Protein AF-A0A9E2JI10-F1 (afdb_monomer_lite)

Foldseek 3Di:
DDPPPDDDPPLVLVVLPDDDDDDDDDDDPDDQLLVVLVVLSVVLSVVCNPDPDLLLLLLSLLQSLLVLLLSLLLLLCVVLVNVVLNVVSVVLVVVLVVQCVVDPDSLSSNLSSLVSNLSSLLSLLCSLCVVLVPVPLVVVSVVLVVVLVVQCVVDVDSLSSLLSSLLSLLSSLLSNLCSLCPPCPCVVVSVVLNVVLVVQLVVLVPPPVDDPSRSSLVSSLSSLLSSLSSLLSLCCSLPVVCPVVSVVLVVSLVVVPPVPDDSSVSSSSSSNSSSSSSSSNSSSSSPD

Radius of gyration: 18.68 Å; chains: 1; bounding box: 60×39×51 Å

Structure (mmCIF, N/CA/C/O backbone):
data_AF-A0A9E2JI10-F1
#
_entry.id   AF-A0A9E2JI10-F1
#
loop_
_atom_site.group_PDB
_atom_site.id
_atom_site.type_symbol
_atom_site.label_atom_id
_atom_site.label_alt_id
_atom_site.label_comp_id
_atom_site.label_asym_id
_atom_site.label_entity_id
_atom_site.label_seq_id
_atom_site.pdbx_PDB_ins_code
_atom_site.Cartn_x
_atom_site.Cartn_y
_atom_site.Cartn_z
_atom_site.occupancy
_atom_site.B_iso_or_equiv
_atom_site.auth_seq_id
_atom_site.auth_comp_id
_atom_site.auth_asym_id
_atom_site.auth_atom_id
_atom_site.pdbx_PDB_model_num
ATOM 1 N N . MET A 1 1 ? -39.958 -19.438 17.116 1.00 33.28 1 MET A N 1
ATOM 2 C CA . MET A 1 1 ? -39.440 -19.843 15.791 1.00 33.28 1 MET A CA 1
ATOM 3 C C . MET A 1 1 ? -38.778 -18.629 15.154 1.00 33.28 1 MET A C 1
ATOM 5 O O . MET A 1 1 ? -39.468 -17.786 14.602 1.00 33.28 1 MET A O 1
ATOM 9 N N . SER A 1 2 ? -37.467 -18.465 15.341 1.00 27.19 2 SER A N 1
ATOM 10 C CA . SER A 1 2 ? -36.706 -17.337 14.796 1.00 27.19 2 SER A CA 1
ATOM 11 C C . SER A 1 2 ? -36.124 -17.715 13.435 1.00 27.19 2 SER A C 1
ATOM 13 O O . SER A 1 2 ? -35.328 -18.644 13.307 1.00 27.19 2 SER A O 1
ATOM 15 N N . VAL A 1 3 ? -36.549 -16.992 12.403 1.00 31.72 3 VAL A N 1
ATOM 16 C CA . VAL A 1 3 ? -35.994 -17.081 11.053 1.00 31.72 3 VAL A CA 1
ATOM 17 C C . VAL A 1 3 ? -34.591 -16.468 11.080 1.00 31.72 3 VAL A C 1
ATOM 19 O O . VAL A 1 3 ? -34.424 -15.255 11.156 1.00 31.72 3 VAL A O 1
ATOM 22 N N . LEU A 1 4 ? -33.571 -17.327 11.051 1.00 32.91 4 LEU A N 1
ATOM 23 C CA . LEU A 1 4 ? -32.170 -16.968 10.826 1.00 32.91 4 LEU A CA 1
ATOM 24 C C . LEU A 1 4 ? -31.992 -16.510 9.371 1.00 32.91 4 LEU A C 1
ATOM 26 O O . LEU A 1 4 ? -31.653 -17.296 8.486 1.00 32.91 4 LEU A O 1
ATOM 30 N N . THR A 1 5 ? -32.202 -15.224 9.103 1.00 36.66 5 THR A N 1
ATOM 31 C CA . THR A 1 5 ? -31.760 -14.613 7.846 1.00 36.66 5 THR A CA 1
ATOM 32 C C . THR A 1 5 ? -30.234 -14.512 7.851 1.00 36.66 5 THR A C 1
ATOM 34 O O . THR A 1 5 ? -29.652 -13.627 8.478 1.00 36.66 5 THR A O 1
ATOM 37 N N . ARG A 1 6 ? -29.578 -15.454 7.163 1.00 33.84 6 ARG A N 1
ATOM 38 C CA . ARG A 1 6 ? -28.143 -15.430 6.833 1.00 33.84 6 ARG A CA 1
ATOM 39 C C . ARG A 1 6 ? -27.771 -14.103 6.149 1.00 33.84 6 ARG A C 1
ATOM 41 O O . ARG A 1 6 ? -28.346 -13.813 5.098 1.00 33.84 6 ARG A O 1
ATOM 48 N N . PRO A 1 7 ? -26.783 -13.328 6.634 1.00 37.06 7 PRO A N 1
ATOM 49 C CA . PRO A 1 7 ? -26.314 -12.172 5.891 1.00 37.06 7 PRO A CA 1
ATOM 50 C C . PRO A 1 7 ? -25.281 -12.585 4.825 1.00 37.06 7 PRO A C 1
ATOM 52 O O . PRO A 1 7 ? -24.256 -13.199 5.106 1.00 37.06 7 PRO A O 1
ATOM 55 N N . SER A 1 8 ? -25.579 -12.200 3.581 1.00 39.22 8 SER A N 1
ATOM 56 C CA . SER A 1 8 ? -24.631 -11.720 2.560 1.00 39.22 8 SER A CA 1
ATOM 57 C C . SER A 1 8 ? -23.443 -12.611 2.145 1.00 39.22 8 SER A C 1
ATOM 59 O O . SER A 1 8 ? -22.298 -12.175 2.202 1.00 39.22 8 SER A O 1
ATOM 61 N N . ARG A 1 9 ? -23.706 -13.802 1.587 1.00 42.19 9 ARG A N 1
ATOM 62 C CA . ARG A 1 9 ? -22.727 -14.534 0.742 1.00 42.19 9 ARG A CA 1
ATOM 63 C C . ARG A 1 9 ? -22.583 -13.958 -0.680 1.00 42.19 9 ARG A C 1
ATOM 65 O O . ARG A 1 9 ? -21.610 -14.246 -1.360 1.00 42.19 9 ARG A O 1
ATOM 72 N N . ILE A 1 10 ? -23.534 -13.141 -1.137 1.00 43.00 10 ILE A N 1
ATOM 73 C CA . ILE A 1 10 ? -23.670 -12.780 -2.562 1.00 43.00 10 ILE A CA 1
ATOM 74 C C . ILE A 1 10 ? -22.883 -11.506 -2.932 1.00 43.00 10 ILE A C 1
ATOM 76 O O . ILE A 1 10 ? -22.349 -11.419 -4.033 1.00 43.00 10 ILE A O 1
ATOM 80 N N . GLY A 1 11 ? -22.722 -10.552 -2.005 1.00 40.78 11 GLY A N 1
ATOM 81 C CA . GLY A 1 11 ? -22.056 -9.269 -2.295 1.00 40.78 11 GLY A CA 1
ATOM 82 C C . GLY A 1 11 ? -20.542 -9.373 -2.518 1.00 40.78 11 GLY A C 1
ATOM 83 O O . GLY A 1 11 ? -20.006 -8.733 -3.415 1.00 40.78 11 GLY A O 1
ATOM 84 N N . LEU A 1 12 ? -19.850 -10.227 -1.753 1.00 43.12 12 LEU A N 1
ATOM 85 C CA . LEU A 1 12 ? -18.394 -10.402 -1.869 1.00 43.12 12 LEU A CA 1
ATOM 86 C C . LEU A 1 12 ? -18.004 -11.254 -3.095 1.00 43.12 12 LEU A C 1
ATOM 88 O O . LEU A 1 12 ? -16.938 -11.074 -3.675 1.00 43.12 12 LEU A O 1
ATOM 92 N N . VAL A 1 13 ? -18.885 -12.176 -3.505 1.00 45.88 13 VAL A N 1
ATOM 93 C CA . VAL A 1 13 ? -18.647 -13.128 -4.605 1.00 45.88 13 VAL A CA 1
ATOM 94 C C . VAL A 1 13 ? -18.828 -12.474 -5.978 1.00 45.88 13 VAL A C 1
ATOM 96 O O . VAL A 1 13 ? -18.101 -12.829 -6.904 1.00 45.88 13 VAL A O 1
ATOM 99 N N . LEU A 1 14 ? -19.724 -11.486 -6.111 1.00 39.56 14 LEU A N 1
ATOM 100 C CA . LEU A 1 14 ? -19.911 -10.749 -7.369 1.00 39.56 14 LEU A CA 1
ATOM 101 C C . LEU A 1 14 ? -18.787 -9.738 -7.670 1.00 39.56 14 LEU A C 1
ATOM 103 O O . LEU A 1 14 ? -18.606 -9.379 -8.829 1.00 39.56 14 LEU A O 1
ATOM 107 N N . PHE A 1 15 ? -18.010 -9.310 -6.668 1.00 45.94 15 PHE A N 1
ATOM 108 C CA . PHE A 1 15 ? -16.921 -8.335 -6.843 1.00 45.94 15 PHE A CA 1
ATOM 109 C C . PHE A 1 15 ? -15.736 -8.900 -7.651 1.00 45.94 15 PHE A C 1
ATOM 111 O O . PHE A 1 15 ? -15.073 -8.167 -8.372 1.00 45.94 15 PHE A O 1
ATOM 118 N N . LEU A 1 16 ? -15.491 -10.212 -7.566 1.00 47.66 16 LEU A N 1
ATOM 119 C CA . LEU A 1 16 ? -14.273 -10.865 -8.076 1.00 47.66 16 LEU A CA 1
ATOM 120 C C . LEU A 1 16 ? -14.399 -11.441 -9.503 1.00 47.66 16 LEU A C 1
ATOM 122 O O . LEU A 1 16 ? -13.436 -12.000 -10.017 1.00 47.66 16 LEU A O 1
ATOM 126 N N . VAL A 1 17 ? -15.582 -11.403 -10.131 1.00 45.41 17 VAL A N 1
ATOM 127 C CA . VAL A 1 17 ? -15.878 -12.192 -11.353 1.00 45.41 17 VAL A CA 1
ATOM 128 C C . VAL A 1 17 ? -15.691 -11.412 -12.667 1.00 45.41 17 VAL A C 1
ATOM 130 O O . VAL A 1 17 ? -15.611 -12.025 -13.725 1.00 45.41 17 VAL A O 1
ATOM 133 N N . LEU A 1 18 ? -15.560 -10.084 -12.643 1.00 41.03 18 LEU A N 1
ATOM 134 C CA . LEU A 1 18 ? -15.660 -9.254 -13.858 1.00 41.03 18 LEU A CA 1
ATOM 135 C C . LEU A 1 18 ? -14.344 -9.000 -14.633 1.00 41.03 18 LEU A C 1
ATOM 137 O O . LEU A 1 18 ? -14.349 -8.192 -15.555 1.00 41.03 18 LEU A O 1
ATOM 141 N N . SER A 1 19 ? -13.233 -9.684 -14.328 1.00 38.66 19 SER A N 1
ATOM 142 C CA . SER A 1 19 ? -11.910 -9.380 -14.927 1.00 38.66 19 SER A CA 1
ATOM 143 C C . SER A 1 19 ? -11.169 -10.592 -15.521 1.00 38.66 19 SER A C 1
ATOM 145 O O . SER A 1 19 ? -9.946 -10.673 -15.423 1.00 38.66 19 SER A O 1
ATOM 147 N N . CYS A 1 20 ? -11.877 -11.558 -16.113 1.00 38.47 20 CYS A N 1
ATOM 148 C CA . CYS A 1 20 ? -11.262 -12.748 -16.720 1.00 38.47 20 CYS A CA 1
ATOM 149 C C . CYS A 1 20 ? -11.246 -12.687 -18.260 1.00 38.47 20 CYS A C 1
ATOM 151 O O . CYS A 1 20 ? -12.213 -13.081 -18.904 1.00 38.47 20 CYS A O 1
ATOM 153 N N . SER A 1 21 ? -10.121 -12.266 -18.843 1.00 34.97 21 SER A N 1
ATOM 154 C CA . SER A 1 21 ? -9.715 -12.497 -20.248 1.00 34.97 21 SER A CA 1
ATOM 155 C C . SER A 1 21 ? -8.231 -12.109 -20.357 1.00 34.97 21 SER A C 1
ATOM 157 O O . SER A 1 21 ? -7.901 -11.019 -19.906 1.00 34.97 21 SER A O 1
ATOM 159 N N . LEU A 1 22 ? -7.250 -12.853 -20.878 1.00 37.41 22 LEU A N 1
ATOM 160 C CA . LEU A 1 22 ? -7.105 -14.056 -21.717 1.00 37.41 22 LEU A CA 1
ATOM 161 C C . LEU A 1 22 ? -5.677 -14.625 -21.469 1.00 37.41 22 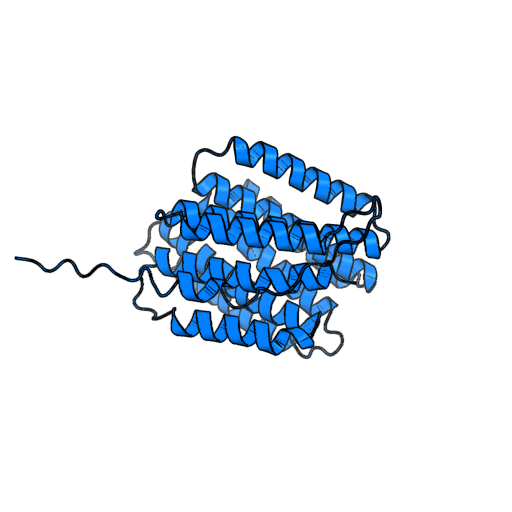LEU A C 1
ATOM 163 O O . LEU A 1 22 ? -4.850 -13.919 -20.887 1.00 37.41 22 LEU A O 1
ATOM 167 N N . PRO A 1 23 ? -5.345 -15.853 -21.917 1.00 41.38 23 PRO A N 1
ATOM 168 C CA . PRO A 1 23 ? -4.004 -16.418 -21.802 1.00 41.38 23 PRO A CA 1
ATOM 169 C C . PRO A 1 23 ? -3.142 -16.038 -23.015 1.00 41.38 23 PRO A C 1
ATOM 171 O O . PRO A 1 23 ? -3.609 -16.118 -24.150 1.00 41.38 23 PRO A O 1
ATOM 174 N N . VAL A 1 24 ? -1.867 -15.715 -22.804 1.00 33.91 24 VAL A N 1
ATOM 175 C CA . VAL A 1 24 ? -0.853 -15.779 -23.866 1.00 33.91 24 VAL A CA 1
ATOM 176 C C . VAL A 1 24 ? 0.390 -16.434 -23.283 1.00 33.91 24 VAL A C 1
ATOM 178 O O . VAL A 1 24 ? 0.972 -15.943 -22.325 1.00 33.91 24 VAL A O 1
ATOM 181 N N . ARG A 1 25 ? 0.746 -17.586 -23.852 1.00 40.22 25 ARG A N 1
ATOM 182 C CA . ARG A 1 25 ? 2.030 -18.264 -23.667 1.00 40.22 25 ARG A CA 1
ATOM 183 C C . ARG A 1 25 ? 3.029 -17.629 -24.632 1.00 40.22 25 ARG A C 1
ATOM 185 O O . ARG A 1 25 ? 2.719 -17.530 -25.817 1.00 40.22 25 ARG A O 1
ATOM 192 N N . ALA A 1 26 ? 4.223 -17.305 -24.155 1.00 33.09 26 ALA A N 1
ATOM 193 C CA . ALA A 1 26 ? 5.405 -17.190 -24.999 1.00 33.09 26 ALA A CA 1
ATOM 194 C C . ALA A 1 26 ? 6.617 -17.738 -24.237 1.00 33.09 26 ALA A C 1
ATOM 196 O O . ALA A 1 26 ? 6.871 -17.359 -23.097 1.00 33.09 26 ALA A O 1
ATOM 197 N N . GLU A 1 27 ? 7.314 -18.675 -24.874 1.00 40.31 27 GLU A N 1
ATOM 198 C CA . GLU A 1 27 ? 8.578 -19.253 -24.429 1.00 40.31 27 GLU A CA 1
ATOM 199 C C . GLU A 1 27 ? 9.686 -18.195 -24.430 1.00 40.31 27 GLU A C 1
ATOM 201 O O . GLU A 1 27 ? 9.993 -17.600 -25.461 1.00 40.31 27 GLU A O 1
ATOM 206 N N . ASN A 1 28 ? 10.282 -17.980 -23.260 1.00 34.72 28 ASN A N 1
ATOM 207 C CA . ASN A 1 28 ? 11.682 -17.623 -23.044 1.00 34.72 28 ASN A CA 1
ATOM 208 C C . ASN A 1 28 ? 11.968 -17.812 -21.547 1.00 34.72 28 ASN A C 1
ATOM 210 O O . ASN A 1 28 ? 11.081 -17.586 -20.729 1.00 34.72 28 ASN A O 1
ATOM 214 N N . ASP A 1 29 ? 13.205 -18.146 -21.175 1.00 44.00 29 ASP A N 1
ATOM 215 C CA . ASP A 1 29 ? 13.700 -18.237 -19.782 1.00 44.00 29 ASP A CA 1
ATOM 216 C C . ASP A 1 29 ? 13.623 -16.904 -18.984 1.00 44.00 29 ASP A C 1
ATOM 218 O O . ASP A 1 29 ? 14.208 -16.750 -17.910 1.00 44.00 29 ASP A O 1
ATOM 222 N N . ALA A 1 30 ? 12.895 -15.906 -19.492 1.00 59.12 30 ALA A N 1
ATOM 223 C CA . ALA A 1 30 ? 12.566 -14.673 -18.801 1.00 59.12 30 ALA A CA 1
ATOM 224 C C . ALA A 1 30 ? 11.304 -14.874 -17.948 1.00 59.12 30 ALA A C 1
ATOM 226 O O . ALA A 1 30 ? 10.279 -15.341 -18.440 1.00 59.12 30 ALA A O 1
ATOM 227 N N . ARG A 1 31 ? 11.355 -14.479 -16.670 1.00 71.75 31 ARG A N 1
ATOM 228 C CA . ARG A 1 31 ? 10.169 -14.432 -15.800 1.00 71.75 31 ARG A CA 1
ATOM 229 C C . ARG A 1 31 ? 9.034 -13.652 -16.470 1.00 71.75 31 ARG A C 1
ATOM 231 O O . ARG A 1 31 ? 9.159 -12.448 -16.704 1.00 71.75 31 ARG A O 1
ATOM 238 N N . ASP A 1 32 ? 7.911 -14.321 -16.706 1.00 85.06 32 ASP A N 1
ATOM 239 C CA . ASP A 1 32 ? 6.675 -13.698 -17.178 1.00 85.06 32 ASP A CA 1
ATOM 240 C C . ASP A 1 32 ? 5.906 -13.105 -15.985 1.00 85.06 32 ASP A C 1
ATOM 242 O O . ASP A 1 32 ? 5.006 -13.719 -15.407 1.00 85.06 32 ASP A O 1
ATOM 246 N N . TYR A 1 33 ? 6.308 -11.897 -15.578 1.00 86.62 33 TYR A N 1
ATOM 247 C CA . TYR A 1 33 ? 5.688 -11.172 -14.465 1.00 86.62 33 TYR A CA 1
ATOM 248 C C . TYR A 1 33 ? 4.166 -10.973 -14.629 1.00 86.62 33 TYR A C 1
ATOM 250 O O . TYR A 1 33 ? 3.449 -11.174 -13.644 1.00 86.62 33 TYR A O 1
ATOM 258 N N . PRO A 1 34 ? 3.635 -10.609 -15.817 1.00 89.00 34 PRO A N 1
ATOM 259 C CA . PRO A 1 34 ? 2.192 -10.608 -16.062 1.00 89.00 34 PRO A CA 1
ATOM 260 C C . PRO A 1 34 ? 1.510 -11.953 -15.773 1.00 89.00 34 PRO A C 1
ATOM 262 O O . PRO A 1 34 ? 0.474 -11.974 -15.102 1.00 89.00 34 PRO A O 1
ATOM 265 N N . ALA A 1 35 ? 2.082 -13.076 -16.223 1.00 88.75 35 ALA A N 1
ATOM 266 C CA . ALA A 1 35 ? 1.525 -14.399 -15.941 1.00 88.75 35 ALA A CA 1
ATOM 267 C C . ALA A 1 35 ? 1.601 -14.760 -14.447 1.00 88.75 35 ALA A C 1
ATOM 269 O O . ALA A 1 35 ? 0.627 -15.278 -13.895 1.00 88.75 35 ALA A O 1
ATOM 270 N N . GLU A 1 36 ? 2.708 -14.440 -13.765 1.00 90.56 36 GLU A N 1
ATOM 271 C CA . GLU A 1 36 ? 2.846 -14.634 -12.314 1.00 90.56 36 GLU A CA 1
ATOM 272 C C . GLU A 1 36 ? 1.799 -13.823 -11.529 1.00 90.56 36 GLU A C 1
ATOM 274 O O . GLU A 1 36 ? 1.168 -14.348 -10.609 1.00 90.56 36 GLU A O 1
ATOM 279 N N . LEU A 1 37 ? 1.544 -12.569 -11.919 1.00 90.56 37 LEU A N 1
ATOM 280 C CA . LEU A 1 37 ? 0.496 -11.735 -11.322 1.00 90.56 37 LEU A CA 1
ATOM 281 C C . LEU A 1 37 ? -0.908 -12.300 -11.580 1.00 90.56 37 LEU A C 1
ATOM 283 O O . LEU A 1 37 ? -1.732 -12.341 -10.663 1.00 90.56 37 LEU A O 1
ATOM 287 N N . ALA A 1 38 ? -1.194 -12.775 -12.794 1.00 88.94 38 ALA A N 1
ATOM 288 C CA . ALA A 1 38 ? -2.477 -13.399 -13.119 1.00 88.94 38 ALA A CA 1
ATOM 289 C C . ALA A 1 38 ? -2.709 -14.698 -12.320 1.00 88.94 38 ALA 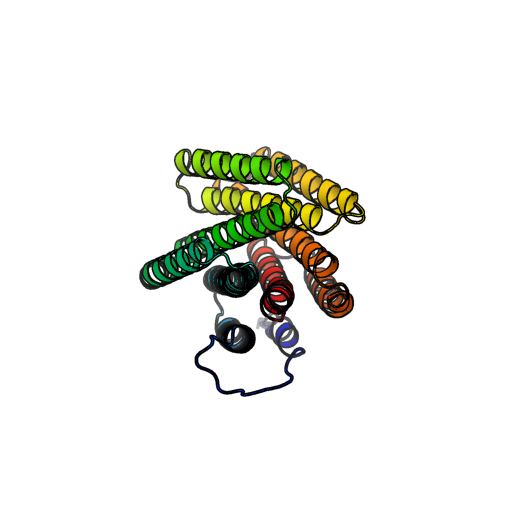A C 1
ATOM 291 O O . ALA A 1 38 ? -3.813 -14.939 -11.812 1.00 88.94 38 ALA A O 1
ATOM 292 N N . ALA A 1 39 ? -1.663 -15.512 -12.150 1.00 89.75 39 ALA A N 1
ATOM 293 C CA . ALA A 1 39 ? -1.695 -16.699 -11.301 1.00 89.75 39 ALA A CA 1
ATOM 294 C C . ALA A 1 39 ? -1.937 -16.325 -9.829 1.00 89.75 39 ALA A C 1
ATOM 296 O O . ALA A 1 39 ? -2.820 -16.903 -9.189 1.00 89.75 39 ALA A O 1
ATOM 297 N N . LEU A 1 40 ? -1.239 -15.300 -9.327 1.00 90.44 40 LEU A N 1
ATOM 298 C CA . LEU A 1 40 ? -1.406 -14.770 -7.974 1.00 90.44 40 LEU A CA 1
ATOM 299 C C . LEU A 1 40 ? -2.843 -14.273 -7.728 1.00 90.44 40 LEU A C 1
ATOM 301 O O . LEU A 1 40 ? -3.435 -14.590 -6.695 1.00 90.44 40 LEU A O 1
ATOM 305 N N . ARG A 1 41 ? -3.448 -13.553 -8.684 1.00 88.94 41 ARG A N 1
ATOM 306 C CA . ARG A 1 41 ? -4.854 -13.109 -8.597 1.00 88.94 41 ARG A CA 1
ATOM 307 C C . ARG A 1 41 ? -5.819 -14.290 -8.586 1.00 88.94 41 ARG A C 1
ATOM 309 O O . ARG A 1 41 ? -6.762 -14.313 -7.798 1.00 88.94 41 ARG A O 1
ATOM 316 N N . THR A 1 42 ? -5.568 -15.298 -9.415 1.00 88.19 42 THR A N 1
ATOM 317 C CA . THR A 1 42 ? -6.392 -16.515 -9.461 1.00 88.19 42 THR A CA 1
ATOM 318 C C . THR A 1 42 ? -6.354 -17.272 -8.132 1.00 88.19 42 THR A C 1
ATOM 320 O O . THR A 1 42 ? -7.391 -17.740 -7.652 1.00 88.19 42 THR A O 1
ATOM 323 N N . GLU A 1 43 ? -5.175 -17.392 -7.519 1.00 85.94 43 GLU A N 1
ATOM 324 C CA . GLU A 1 43 ? -5.009 -17.985 -6.190 1.00 85.94 43 GLU A CA 1
ATOM 325 C C . GLU A 1 43 ? -5.758 -17.172 -5.127 1.00 85.94 43 GLU A C 1
ATOM 327 O O . GLU A 1 43 ? -6.563 -17.728 -4.377 1.00 85.94 43 GLU A O 1
ATOM 332 N N . PHE A 1 44 ? -5.581 -15.850 -5.124 1.00 86.25 44 PHE A N 1
ATOM 333 C CA . PHE A 1 44 ? -6.262 -14.941 -4.206 1.00 86.25 44 PHE A CA 1
ATOM 334 C C . PHE A 1 44 ? -7.789 -15.088 -4.258 1.00 86.25 44 PHE A C 1
ATOM 336 O O . PHE A 1 44 ? -8.419 -15.315 -3.223 1.00 86.25 44 PHE A O 1
ATOM 343 N N . VAL A 1 45 ? -8.386 -15.073 -5.455 1.00 84.88 45 VAL A N 1
ATOM 344 C CA . VAL A 1 45 ? -9.836 -15.261 -5.645 1.00 84.88 45 VAL A CA 1
ATOM 345 C C . VAL A 1 45 ? -10.305 -16.603 -5.067 1.00 84.88 45 VAL A C 1
ATOM 347 O O . VAL A 1 45 ? -11.364 -16.672 -4.437 1.00 84.88 45 VAL A O 1
ATOM 350 N N . LYS A 1 46 ? -9.530 -17.682 -5.248 1.00 82.69 46 LYS A N 1
ATOM 351 C CA . LYS A 1 46 ? -9.859 -19.007 -4.692 1.00 82.69 46 LYS A CA 1
ATOM 352 C C . LYS A 1 46 ? -9.828 -19.007 -3.164 1.00 82.69 46 LYS A C 1
ATOM 354 O O . LYS A 1 46 ? -10.719 -19.598 -2.554 1.00 82.69 46 LYS A O 1
ATOM 359 N N . VAL A 1 47 ? -8.832 -18.364 -2.554 1.00 79.50 47 VAL A N 1
ATOM 360 C CA . VAL A 1 47 ? -8.674 -18.319 -1.091 1.00 79.50 47 VAL A CA 1
ATOM 361 C C . VAL A 1 47 ? -9.750 -17.443 -0.448 1.00 79.50 47 VAL A C 1
ATOM 363 O O . VAL A 1 47 ? -10.405 -17.884 0.497 1.00 79.50 47 VAL A O 1
ATOM 366 N N . VAL A 1 48 ? -10.013 -16.250 -0.992 1.00 78.44 48 VAL A N 1
ATOM 367 C CA . VAL A 1 48 ? -11.039 -15.327 -0.468 1.00 78.44 48 VAL A CA 1
ATOM 368 C C . VAL A 1 48 ? -12.430 -15.956 -0.474 1.00 78.44 48 VAL A C 1
ATOM 370 O O . VAL A 1 48 ? -13.187 -15.779 0.474 1.00 78.44 48 VAL A O 1
ATOM 373 N N . ARG A 1 49 ? -12.761 -16.760 -1.492 1.00 75.19 49 ARG A N 1
ATOM 374 C CA . ARG A 1 49 ? -14.053 -17.465 -1.568 1.00 75.19 49 ARG A CA 1
ATOM 375 C C . ARG A 1 49 ? -14.247 -18.546 -0.502 1.00 75.19 49 ARG A C 1
ATOM 377 O O . ARG A 1 49 ? -15.382 -18.951 -0.272 1.00 75.19 49 ARG A O 1
ATOM 384 N N . ARG A 1 50 ? -13.166 -19.054 0.095 1.00 75.38 50 ARG A N 1
ATOM 385 C CA . ARG A 1 50 ? -13.193 -20.170 1.056 1.00 75.38 50 ARG A CA 1
ATOM 386 C C . ARG A 1 50 ? -13.070 -19.720 2.509 1.00 75.38 50 ARG A C 1
ATOM 388 O O . ARG A 1 50 ? -13.433 -20.481 3.399 1.00 75.38 50 ARG A O 1
ATOM 395 N N . SER A 1 51 ? -12.534 -18.528 2.752 1.00 69.19 51 SER A N 1
ATOM 396 C CA . SER A 1 51 ? -12.233 -18.060 4.103 1.00 69.19 51 SER A CA 1
ATOM 397 C C . SER A 1 51 ? -13.447 -17.373 4.732 1.00 69.19 51 SER A C 1
ATOM 399 O O . SER A 1 51 ? -13.908 -16.351 4.230 1.00 69.19 51 SER A O 1
ATOM 401 N N . GLU A 1 52 ? -13.963 -17.918 5.837 1.00 69.25 52 GLU A N 1
ATOM 402 C CA . GLU A 1 52 ? -15.094 -17.327 6.578 1.00 69.25 52 GLU A CA 1
ATOM 403 C C . GLU A 1 52 ? -14.640 -16.428 7.752 1.00 69.25 52 GLU A C 1
ATOM 405 O O . GLU A 1 52 ? -15.438 -15.649 8.272 1.00 69.25 52 GLU A O 1
ATOM 410 N N . ALA A 1 53 ? -13.359 -16.481 8.148 1.00 81.19 53 ALA A N 1
ATOM 411 C CA . ALA A 1 53 ? -12.812 -15.706 9.267 1.00 81.19 53 ALA A CA 1
ATOM 412 C C . ALA A 1 53 ? -12.233 -14.346 8.809 1.00 81.19 53 ALA A C 1
ATOM 414 O O . ALA A 1 53 ? -11.274 -14.333 8.023 1.00 81.19 53 ALA A O 1
ATOM 415 N N . PRO A 1 54 ? -12.748 -13.200 9.305 1.00 81.94 54 PRO A N 1
ATOM 416 C CA . PRO A 1 54 ? -12.299 -11.866 8.896 1.00 81.94 54 PRO A CA 1
ATOM 417 C C . PRO A 1 54 ? -10.796 -11.628 9.078 1.00 81.94 54 PRO A C 1
ATOM 419 O O . PRO A 1 54 ? -10.141 -11.095 8.191 1.00 81.94 54 PRO A O 1
ATOM 422 N N . GLU A 1 55 ? -10.212 -12.054 10.191 1.00 82.81 55 GLU A N 1
ATOM 423 C CA . GLU A 1 55 ? -8.812 -11.794 10.536 1.00 82.81 55 GLU A CA 1
ATOM 424 C C . GLU A 1 55 ? -7.850 -12.548 9.605 1.00 82.81 55 GLU A C 1
ATOM 426 O O . GLU A 1 55 ? -6.823 -12.009 9.179 1.00 82.81 55 GLU A O 1
ATOM 431 N N . LEU A 1 56 ? -8.211 -13.781 9.232 1.00 83.62 56 LEU A N 1
ATOM 432 C CA . LEU A 1 56 ? -7.482 -14.563 8.229 1.00 83.62 56 LEU A CA 1
ATOM 433 C C . LEU A 1 56 ? -7.620 -13.944 6.839 1.00 83.62 56 LEU A C 1
ATOM 435 O O . LEU A 1 56 ? -6.657 -13.927 6.067 1.00 83.62 56 LEU A O 1
ATOM 439 N N . LEU A 1 57 ? -8.802 -13.413 6.524 1.00 88.31 57 LEU A N 1
ATOM 440 C CA . LEU A 1 57 ? -9.039 -12.727 5.265 1.00 88.31 57 LEU A CA 1
ATOM 441 C C . LEU A 1 57 ? -8.209 -11.438 5.168 1.00 88.31 57 LEU A C 1
ATOM 443 O O . LEU A 1 57 ? -7.567 -11.229 4.145 1.00 88.31 57 LEU A O 1
ATOM 447 N N . ALA A 1 58 ? -8.116 -10.635 6.234 1.00 90.75 58 ALA A N 1
ATOM 448 C CA . ALA A 1 58 ? -7.261 -9.443 6.275 1.00 90.75 58 ALA A CA 1
ATOM 449 C C . ALA A 1 58 ? -5.794 -9.779 5.966 1.00 90.75 58 ALA A C 1
ATOM 451 O O . ALA A 1 58 ? -5.184 -9.151 5.101 1.00 90.75 58 ALA A O 1
ATOM 452 N N . GLY A 1 59 ? -5.244 -10.801 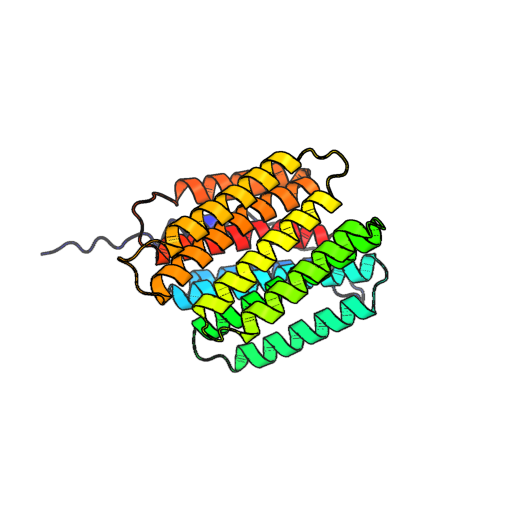6.634 1.00 91.00 59 GLY A N 1
ATOM 453 C CA . GLY A 1 59 ? -3.872 -11.255 6.393 1.00 91.00 59 GLY A CA 1
ATOM 454 C C . GLY A 1 59 ? -3.659 -11.762 4.965 1.00 91.00 59 GLY A C 1
ATOM 455 O O . GLY A 1 59 ? -2.658 -11.428 4.338 1.00 91.00 59 GLY A O 1
ATOM 456 N N . THR A 1 60 ? -4.624 -12.506 4.421 1.00 90.88 60 THR A N 1
ATOM 457 C CA . THR A 1 60 ? -4.578 -13.016 3.039 1.00 90.88 60 THR A CA 1
ATOM 458 C C . THR A 1 60 ? -4.588 -11.880 2.017 1.00 90.88 60 THR A C 1
ATOM 460 O O . THR A 1 60 ? -3.784 -11.869 1.088 1.00 90.88 60 THR A O 1
ATOM 463 N N . VAL A 1 61 ? -5.483 -10.908 2.193 1.00 93.44 61 VAL A N 1
ATOM 464 C CA . VAL A 1 61 ? -5.634 -9.758 1.294 1.00 93.44 61 VAL A CA 1
ATOM 465 C C . VAL A 1 61 ? -4.384 -8.879 1.314 1.00 93.44 61 VAL A C 1
ATOM 467 O O . VAL A 1 61 ? -3.897 -8.475 0.256 1.00 93.44 61 VAL A O 1
ATOM 470 N N . LEU A 1 62 ? -3.813 -8.634 2.496 1.00 95.56 62 LEU A N 1
ATOM 471 C CA . LEU A 1 62 ? -2.550 -7.909 2.622 1.00 95.56 62 LEU A CA 1
ATOM 472 C C . LEU A 1 62 ? -1.387 -8.675 1.992 1.00 95.56 62 LEU A C 1
ATOM 474 O O . LEU A 1 62 ? -0.589 -8.074 1.280 1.00 95.56 62 LEU A O 1
ATOM 478 N N . SER A 1 63 ? -1.313 -9.992 2.200 1.00 95.25 63 SER A N 1
ATOM 479 C CA . SER A 1 63 ? -0.281 -10.846 1.601 1.00 95.25 63 SER A CA 1
ATOM 480 C C . SER A 1 63 ? -0.320 -10.789 0.075 1.00 95.25 63 SER A C 1
ATOM 482 O O . SER A 1 63 ? 0.703 -10.554 -0.567 1.00 95.25 63 SER A O 1
ATOM 484 N N . TYR A 1 64 ? -1.514 -10.928 -0.507 1.00 95.50 64 TYR A N 1
ATOM 485 C CA . TYR A 1 64 ? -1.727 -10.765 -1.940 1.00 95.50 64 TYR A CA 1
ATOM 486 C C . TYR A 1 64 ? -1.275 -9.384 -2.426 1.00 95.50 64 TYR A C 1
ATOM 488 O O . TYR A 1 64 ? -0.498 -9.291 -3.374 1.00 95.50 64 TYR A O 1
ATOM 496 N N . THR A 1 65 ? -1.714 -8.324 -1.744 1.00 97.31 65 THR A N 1
ATOM 497 C CA . THR A 1 65 ? -1.379 -6.939 -2.100 1.00 97.31 65 THR A CA 1
ATOM 498 C C . THR A 1 65 ? 0.133 -6.723 -2.106 1.00 97.31 65 THR A C 1
ATOM 500 O O . THR A 1 65 ? 0.686 -6.241 -3.091 1.00 97.31 65 THR A O 1
ATOM 503 N N . ALA A 1 66 ? 0.814 -7.140 -1.038 1.00 98.00 66 ALA A N 1
ATOM 504 C CA . ALA A 1 66 ? 2.258 -7.020 -0.893 1.00 98.00 66 ALA A CA 1
ATOM 505 C C . ALA A 1 66 ? 3.015 -7.773 -1.995 1.00 98.00 66 ALA A C 1
ATOM 507 O O . ALA A 1 66 ? 3.912 -7.217 -2.626 1.00 98.00 66 ALA A O 1
ATOM 508 N N . ARG A 1 67 ? 2.619 -9.021 -2.277 1.00 97.19 67 ARG A N 1
ATOM 509 C CA . ARG A 1 67 ? 3.234 -9.840 -3.332 1.00 97.19 67 ARG A CA 1
ATOM 510 C C . ARG A 1 67 ? 3.002 -9.261 -4.728 1.00 97.19 67 ARG A C 1
ATOM 512 O O . ARG A 1 67 ? 3.918 -9.302 -5.546 1.00 97.19 67 ARG A O 1
ATOM 519 N N . ALA A 1 68 ? 1.820 -8.704 -4.997 1.00 97.00 68 ALA A N 1
ATOM 520 C CA . ALA A 1 68 ? 1.521 -8.065 -6.276 1.00 97.00 68 ALA A CA 1
ATOM 521 C C . ALA A 1 68 ? 2.436 -6.854 -6.519 1.00 97.00 68 ALA A C 1
ATOM 523 O O . ALA A 1 68 ? 3.074 -6.762 -7.569 1.00 97.00 68 ALA A O 1
ATOM 524 N N . TRP A 1 69 ? 2.571 -5.969 -5.526 1.00 98.19 69 TRP A N 1
ATOM 525 C CA . TRP A 1 69 ? 3.510 -4.847 -5.603 1.00 98.19 69 TRP A CA 1
ATOM 526 C C . TRP A 1 69 ? 4.956 -5.319 -5.746 1.00 98.19 69 TRP A C 1
ATOM 528 O O . TRP A 1 69 ? 5.659 -4.817 -6.618 1.00 98.19 69 TRP A O 1
ATOM 538 N N . ALA A 1 70 ? 5.390 -6.322 -4.978 1.00 97.75 70 ALA A N 1
ATOM 539 C CA . ALA A 1 70 ? 6.746 -6.852 -5.085 1.00 97.75 70 ALA A CA 1
ATOM 540 C C . ALA A 1 70 ? 7.072 -7.339 -6.511 1.00 97.75 70 ALA A C 1
ATOM 542 O O . ALA A 1 70 ? 8.115 -6.982 -7.054 1.00 97.75 70 ALA A O 1
ATOM 543 N N . LEU A 1 71 ? 6.169 -8.090 -7.153 1.00 96.12 71 LEU A N 1
ATOM 544 C CA . LEU A 1 71 ? 6.341 -8.541 -8.542 1.00 96.12 71 LEU A CA 1
ATOM 545 C C . LEU A 1 71 ? 6.407 -7.366 -9.527 1.00 96.12 71 LEU A C 1
ATOM 547 O O . LEU A 1 71 ? 7.321 -7.301 -10.351 1.00 96.12 71 LEU A O 1
ATOM 551 N N . GLY A 1 72 ? 5.480 -6.408 -9.416 1.00 96.44 72 GLY A N 1
ATOM 552 C CA . GLY A 1 72 ? 5.478 -5.215 -10.268 1.00 96.44 72 GLY A CA 1
ATOM 553 C C . GLY A 1 72 ? 6.770 -4.401 -10.138 1.00 96.44 72 GLY A C 1
ATOM 554 O O . GLY A 1 72 ? 7.338 -3.952 -11.134 1.00 96.44 72 GLY A O 1
ATOM 555 N N . VAL A 1 73 ? 7.285 -4.261 -8.917 1.00 97.00 73 VAL A N 1
ATOM 556 C CA . VAL A 1 73 ? 8.496 -3.483 -8.623 1.00 97.00 73 VAL A CA 1
ATOM 557 C C . VAL A 1 73 ? 9.771 -4.222 -9.029 1.00 97.00 73 VAL A C 1
ATOM 559 O O . VAL A 1 73 ? 10.688 -3.587 -9.546 1.00 97.00 73 VAL A O 1
ATOM 562 N N . GLN A 1 74 ? 9.833 -5.550 -8.896 1.00 96.00 74 GLN A N 1
ATOM 563 C CA . GLN A 1 74 ? 10.945 -6.348 -9.433 1.00 96.00 74 GLN A CA 1
ATOM 564 C C . GLN A 1 74 ? 11.083 -6.159 -10.947 1.00 96.00 74 GLN A C 1
ATOM 566 O O . GLN A 1 74 ? 12.190 -5.943 -11.448 1.00 96.00 74 GLN A O 1
ATOM 571 N N . ARG A 1 75 ? 9.959 -6.173 -11.673 1.00 95.06 75 ARG A N 1
ATOM 572 C CA . ARG A 1 75 ? 9.955 -5.912 -13.114 1.00 95.06 75 ARG A CA 1
ATOM 573 C C . ARG A 1 75 ? 10.341 -4.470 -13.441 1.00 95.06 75 ARG A C 1
ATOM 575 O O . ARG A 1 75 ? 11.115 -4.240 -14.370 1.00 95.06 75 ARG A O 1
ATOM 582 N N . LEU A 1 76 ? 9.871 -3.500 -12.655 1.00 95.00 76 LEU A N 1
ATOM 583 C CA . LEU A 1 76 ? 10.283 -2.102 -12.791 1.00 95.00 76 LEU A CA 1
ATOM 584 C C . LEU A 1 76 ? 11.801 -1.932 -12.605 1.00 95.00 76 LEU A C 1
ATOM 586 O O . LEU A 1 76 ? 12.439 -1.229 -13.389 1.00 95.00 76 LEU A O 1
ATOM 590 N N . ALA A 1 77 ? 12.385 -2.593 -11.602 1.00 95.75 77 ALA A N 1
ATOM 591 C CA . ALA A 1 77 ? 13.823 -2.578 -11.343 1.00 95.75 77 ALA A CA 1
ATOM 592 C C . ALA A 1 77 ? 14.613 -3.169 -12.520 1.00 95.75 77 ALA A C 1
ATOM 594 O O . ALA A 1 77 ? 15.598 -2.579 -12.967 1.00 95.75 77 ALA A O 1
ATOM 595 N N . GLU A 1 78 ? 14.151 -4.292 -13.074 1.00 93.38 78 GLU A N 1
ATOM 596 C CA . GLU A 1 78 ? 14.746 -4.905 -14.263 1.00 93.38 78 GLU A CA 1
ATOM 597 C C . GLU A 1 78 ? 14.737 -3.950 -15.461 1.00 93.38 78 GLU A C 1
ATOM 599 O O . GLU A 1 78 ? 15.779 -3.698 -16.067 1.00 93.38 78 GLU A O 1
ATOM 604 N N . ARG A 1 79 ? 13.580 -3.343 -15.742 1.00 92.50 79 ARG A N 1
ATOM 605 C CA . ARG A 1 79 ? 13.405 -2.361 -16.817 1.00 92.50 79 ARG A CA 1
ATOM 606 C C . ARG A 1 79 ? 14.300 -1.133 -16.645 1.00 92.50 79 ARG A C 1
ATOM 608 O O . ARG A 1 79 ? 14.729 -0.539 -17.629 1.00 92.50 79 ARG A O 1
ATOM 615 N N . TYR A 1 80 ? 14.559 -0.710 -15.410 1.00 94.31 80 TYR A N 1
ATOM 616 C CA . TYR A 1 80 ? 15.443 0.422 -15.119 1.00 94.31 80 TYR A CA 1
ATOM 617 C C . TYR A 1 80 ? 16.922 0.028 -15.013 1.00 94.31 80 TYR A C 1
ATOM 619 O O . TYR A 1 80 ? 17.741 0.877 -14.658 1.00 94.31 80 TYR A O 1
ATOM 627 N N . HIS A 1 81 ? 17.271 -1.222 -15.340 1.00 93.44 81 HIS A N 1
ATOM 628 C CA . HIS A 1 81 ? 18.624 -1.769 -15.244 1.00 93.44 81 HIS A CA 1
ATOM 629 C C . HIS A 1 81 ? 19.215 -1.621 -13.832 1.00 93.44 81 HIS A C 1
ATOM 631 O O . HIS A 1 81 ? 20.365 -1.222 -13.650 1.00 93.44 81 HIS A O 1
ATOM 637 N N . ARG A 1 82 ? 18.399 -1.947 -12.823 1.00 94.25 82 ARG A N 1
ATOM 638 C CA . ARG A 1 82 ? 18.706 -1.887 -11.387 1.00 94.25 82 ARG A CA 1
ATOM 639 C C . ARG A 1 82 ? 18.757 -3.294 -10.769 1.00 94.25 82 ARG A C 1
ATOM 641 O O . ARG A 1 82 ? 17.849 -3.695 -10.040 1.00 94.25 82 ARG A O 1
ATOM 648 N N . PRO A 1 83 ? 19.783 -4.106 -11.104 1.00 93.38 83 PRO A N 1
ATOM 649 C CA . PRO A 1 83 ? 19.839 -5.507 -10.694 1.00 93.38 83 PRO A CA 1
ATOM 650 C C . PRO A 1 83 ? 20.067 -5.691 -9.190 1.00 93.38 83 PRO A C 1
ATOM 652 O O . PRO A 1 83 ? 19.655 -6.715 -8.653 1.00 93.38 83 PRO A O 1
ATOM 655 N N . ALA A 1 84 ? 20.715 -4.741 -8.508 1.00 93.56 84 ALA A N 1
ATOM 656 C CA . ALA A 1 84 ? 20.924 -4.817 -7.063 1.00 93.56 84 ALA A CA 1
ATOM 657 C C . ALA A 1 84 ? 19.589 -4.674 -6.320 1.00 93.56 84 ALA A C 1
ATOM 659 O O . ALA A 1 84 ? 19.235 -5.539 -5.524 1.00 93.56 84 ALA A O 1
ATOM 660 N N . GLU A 1 85 ? 18.808 -3.658 -6.684 1.00 92.94 85 GLU A N 1
ATOM 661 C CA . GLU A 1 85 ? 17.481 -3.378 -6.141 1.00 92.94 85 GLU A CA 1
ATOM 662 C C . GLU A 1 85 ? 16.501 -4.531 -6.438 1.00 92.94 85 GLU A C 1
ATOM 664 O O . GLU A 1 85 ? 15.748 -4.956 -5.562 1.00 92.94 85 GLU A O 1
ATOM 669 N N . LYS A 1 86 ? 16.562 -5.122 -7.645 1.00 95.06 86 LYS A N 1
ATOM 670 C CA . LYS A 1 86 ? 15.795 -6.338 -7.976 1.00 95.06 86 LYS A CA 1
ATOM 671 C C . LYS A 1 86 ? 16.140 -7.500 -7.036 1.00 95.06 86 LYS A C 1
ATOM 673 O O . LYS A 1 86 ? 15.236 -8.098 -6.454 1.00 95.06 86 LYS A O 1
ATOM 678 N N . ARG A 1 87 ? 17.432 -7.827 -6.888 1.00 94.94 87 ARG A N 1
ATOM 679 C CA . ARG A 1 87 ? 17.895 -8.945 -6.040 1.00 94.94 87 ARG A CA 1
ATOM 680 C C . ARG A 1 87 ? 17.537 -8.730 -4.577 1.00 94.94 87 ARG A C 1
ATOM 682 O O . ARG A 1 87 ? 17.173 -9.679 -3.888 1.00 94.94 87 ARG A O 1
ATOM 689 N N . GLU A 1 88 ? 17.646 -7.499 -4.096 1.00 95.06 88 GLU A N 1
ATOM 690 C CA . GLU A 1 88 ? 17.264 -7.150 -2.735 1.00 95.06 88 GLU A CA 1
ATOM 691 C C . GLU A 1 88 ? 15.777 -7.422 -2.494 1.00 95.06 88 GLU A C 1
ATOM 693 O O . GLU A 1 88 ? 15.429 -8.113 -1.536 1.00 95.06 88 GLU A O 1
ATOM 698 N N . LEU A 1 89 ? 14.902 -6.989 -3.404 1.00 94.56 89 LEU A N 1
ATOM 699 C CA . LEU A 1 89 ? 13.470 -7.254 -3.296 1.00 94.56 89 LEU A CA 1
ATOM 700 C C . LEU A 1 89 ? 13.145 -8.754 -3.410 1.00 94.56 89 LEU A C 1
ATOM 702 O O . LEU A 1 89 ? 12.282 -9.256 -2.692 1.00 94.56 89 LEU A O 1
ATOM 706 N N . GLU A 1 90 ? 13.855 -9.510 -4.250 1.00 95.25 90 GLU A N 1
ATOM 707 C CA . GLU A 1 90 ? 13.747 -10.978 -4.298 1.00 95.25 90 GLU A CA 1
ATOM 708 C C . GLU A 1 90 ? 14.168 -11.638 -2.973 1.00 95.25 90 GLU A C 1
ATOM 710 O O . GLU A 1 90 ? 13.529 -12.593 -2.524 1.00 95.25 90 GLU A O 1
ATOM 715 N N . ASN A 1 91 ? 15.210 -11.128 -2.309 1.00 96.06 91 ASN A N 1
ATOM 716 C CA . ASN A 1 91 ? 15.627 -11.591 -0.982 1.00 96.06 91 ASN A CA 1
ATOM 717 C C . ASN A 1 91 ? 14.574 -11.274 0.084 1.00 96.06 91 ASN A C 1
ATOM 719 O O . ASN A 1 91 ? 14.237 -12.154 0.880 1.00 96.06 91 ASN A O 1
ATOM 723 N N . ARG A 1 92 ? 14.016 -10.054 0.070 1.00 95.88 92 ARG A N 1
ATOM 724 C CA . ARG A 1 92 ? 12.932 -9.643 0.977 1.00 95.88 92 ARG A CA 1
ATOM 725 C C . ARG A 1 92 ? 11.700 -10.537 0.794 1.00 95.88 92 ARG A C 1
ATOM 727 O O . ARG A 1 92 ? 11.178 -11.046 1.781 1.00 95.88 92 ARG A O 1
ATOM 734 N N . VAL A 1 93 ? 11.302 -10.841 -0.447 1.00 95.31 93 VAL A N 1
ATOM 735 C CA . VAL A 1 93 ? 10.195 -11.777 -0.740 1.00 95.31 93 VAL A CA 1
ATOM 736 C C . VAL A 1 93 ? 10.487 -13.189 -0.225 1.00 95.31 93 VAL A C 1
ATOM 738 O O . VAL A 1 93 ? 9.619 -13.794 0.400 1.00 95.31 93 VAL A O 1
ATOM 741 N N . ARG A 1 94 ? 11.697 -13.725 -0.438 1.00 95.81 94 ARG A N 1
ATOM 742 C CA . ARG A 1 94 ? 12.072 -15.057 0.078 1.00 95.81 94 ARG A CA 1
ATOM 743 C C . ARG A 1 94 ? 12.025 -15.119 1.605 1.00 95.81 94 ARG A C 1
ATOM 745 O O . ARG A 1 94 ? 11.437 -16.046 2.158 1.00 95.81 94 ARG A O 1
ATOM 752 N N . SER A 1 95 ? 12.598 -14.119 2.273 1.00 96.00 95 SER A N 1
ATOM 753 C CA . SER A 1 95 ? 12.556 -13.991 3.734 1.00 96.00 95 SER A CA 1
ATOM 754 C C . SER A 1 95 ? 11.119 -13.876 4.249 1.00 96.00 95 SER A C 1
ATOM 756 O O . SER A 1 95 ? 10.733 -14.569 5.191 1.00 96.00 95 SER A O 1
ATOM 758 N N . TYR A 1 96 ? 10.294 -13.061 3.584 1.00 96.25 96 TYR A N 1
ATOM 759 C CA . TYR A 1 96 ? 8.874 -12.925 3.887 1.00 96.25 96 TYR A CA 1
ATOM 760 C C . TYR A 1 96 ? 8.136 -14.263 3.807 1.00 96.25 96 TYR A C 1
ATOM 762 O O . TYR A 1 96 ? 7.453 -14.615 4.763 1.00 96.25 96 TYR A O 1
ATOM 770 N N . LEU A 1 97 ? 8.283 -15.021 2.713 1.00 94.12 97 LEU A N 1
ATOM 771 C CA . LEU A 1 97 ? 7.601 -16.309 2.544 1.00 94.12 97 LEU A CA 1
ATOM 772 C C . LEU A 1 97 ? 8.001 -17.299 3.645 1.00 94.12 97 LEU A C 1
ATOM 774 O O . LEU A 1 97 ? 7.134 -17.894 4.277 1.00 94.12 97 LEU A O 1
ATOM 778 N N . HIS A 1 98 ? 9.296 -17.380 3.961 1.00 94.50 98 HIS A N 1
ATOM 779 C CA . HIS A 1 98 ? 9.786 -18.234 5.041 1.00 94.50 98 HIS A CA 1
ATOM 780 C C . HIS A 1 98 ? 9.201 -17.855 6.417 1.00 94.50 98 HIS A C 1
ATOM 782 O O . HIS A 1 98 ? 8.777 -18.717 7.192 1.00 94.50 98 HIS A O 1
ATOM 788 N N . ARG A 1 99 ? 9.128 -16.552 6.720 1.00 95.31 99 ARG A N 1
ATOM 789 C CA . ARG A 1 99 ? 8.510 -16.043 7.958 1.00 95.31 99 ARG A CA 1
ATOM 790 C C . ARG A 1 99 ? 6.997 -16.267 7.971 1.00 95.31 99 ARG A C 1
ATOM 792 O O . ARG A 1 99 ? 6.441 -16.578 9.022 1.00 95.31 99 ARG A O 1
ATOM 799 N N . LEU A 1 100 ? 6.334 -16.132 6.822 1.00 92.38 100 LEU A N 1
ATOM 800 C CA . LEU A 1 100 ? 4.890 -16.307 6.675 1.00 92.38 100 LEU A CA 1
ATOM 801 C C . LEU A 1 100 ? 4.459 -17.753 6.949 1.00 92.38 100 LEU A C 1
ATOM 803 O O . LEU A 1 100 ? 3.434 -17.947 7.601 1.00 92.38 100 LEU A O 1
ATOM 807 N N . ASP A 1 101 ? 5.243 -18.742 6.517 1.00 89.31 101 ASP A N 1
ATOM 808 C CA . ASP A 1 101 ? 4.984 -20.167 6.785 1.00 89.31 101 ASP A CA 1
ATOM 809 C C . ASP A 1 101 ? 5.018 -20.491 8.287 1.00 89.31 101 ASP A C 1
ATOM 811 O O . ASP A 1 101 ? 4.302 -21.367 8.774 1.00 89.31 101 ASP A O 1
ATOM 815 N N . SER A 1 102 ? 5.815 -19.733 9.042 1.00 90.62 102 SER A N 1
ATOM 816 C CA . SER A 1 1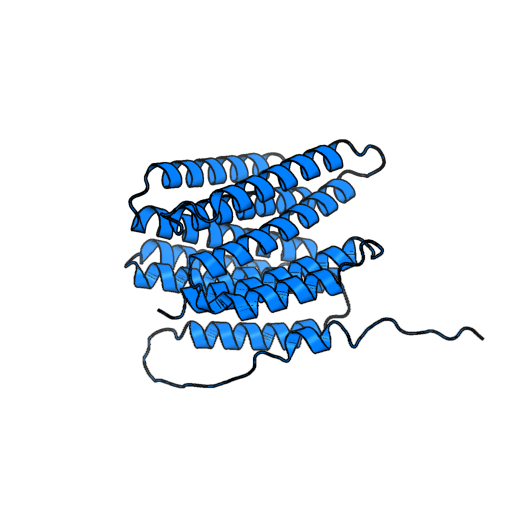02 ? 5.949 -19.870 10.495 1.00 90.62 102 SER A CA 1
ATOM 817 C C . SER A 1 102 ? 4.920 -19.043 11.282 1.00 90.62 102 SER A C 1
ATOM 819 O O . SER A 1 102 ? 4.755 -19.238 12.490 1.00 90.62 102 SER A O 1
ATOM 821 N N . ALA A 1 103 ? 4.210 -18.120 10.626 1.00 90.56 103 ALA A N 1
ATOM 822 C CA . ALA A 1 103 ? 3.293 -17.184 11.267 1.00 90.56 103 ALA A CA 1
ATOM 823 C C . ALA A 1 103 ? 1.936 -17.839 11.571 1.00 90.56 103 ALA A C 1
ATOM 825 O O . ALA A 1 103 ? 1.041 -17.924 10.727 1.00 90.56 103 ALA A O 1
ATOM 826 N N . ARG A 1 104 ? 1.774 -18.289 12.821 1.00 86.81 104 ARG A N 1
ATOM 827 C CA . ARG A 1 104 ? 0.566 -18.996 13.279 1.00 86.81 104 ARG A CA 1
ATOM 828 C C . ARG A 1 104 ? -0.612 -18.070 13.575 1.00 86.81 104 ARG A C 1
ATOM 830 O O . ARG A 1 104 ? -1.756 -18.504 13.468 1.00 86.81 104 ARG A O 1
ATOM 837 N N . ARG A 1 105 ? -0.352 -16.821 13.975 1.00 89.62 105 ARG A N 1
ATOM 838 C CA . ARG A 1 105 ? -1.401 -15.863 14.348 1.00 89.62 105 ARG A CA 1
ATOM 839 C C . ARG A 1 105 ? -1.783 -14.969 13.162 1.00 89.62 105 ARG A C 1
ATOM 841 O O . ARG A 1 105 ? -0.892 -14.539 12.425 1.00 89.62 105 ARG A O 1
ATOM 848 N N . PRO A 1 106 ? -3.078 -14.658 12.957 1.00 88.44 106 PRO A N 1
ATOM 849 C CA . PRO A 1 106 ? -3.513 -13.770 11.879 1.00 88.44 106 PRO A CA 1
ATOM 850 C C . PRO A 1 106 ? -2.837 -12.395 11.909 1.00 88.44 106 PRO A C 1
ATOM 852 O O . PRO A 1 106 ? -2.512 -11.846 10.858 1.00 88.44 106 PRO A O 1
ATOM 855 N N . GLU A 1 107 ? -2.597 -11.850 13.099 1.00 89.38 107 GLU A N 1
ATOM 856 C CA . GLU A 1 107 ? -1.995 -10.532 13.297 1.00 89.38 107 GLU A CA 1
ATOM 857 C C . GLU A 1 107 ? -0.535 -10.510 12.833 1.00 89.38 107 GLU A C 1
ATOM 859 O O . GLU A 1 107 ? -0.111 -9.556 12.181 1.00 89.38 107 GLU A O 1
ATOM 864 N N . ASP A 1 108 ? 0.212 -11.590 13.086 1.00 90.81 108 ASP A N 1
ATOM 865 C CA . ASP A 1 108 ? 1.594 -11.736 12.621 1.00 90.81 108 ASP A CA 1
ATOM 866 C C . ASP A 1 108 ? 1.637 -11.757 11.089 1.00 90.81 108 ASP A C 1
ATOM 868 O O . ASP A 1 108 ? 2.448 -11.070 10.471 1.00 90.81 108 ASP A O 1
ATOM 872 N N . ARG A 1 109 ? 0.701 -12.472 10.449 1.00 92.88 109 ARG A N 1
ATOM 873 C CA . ARG A 1 109 ? 0.589 -12.509 8.979 1.00 92.88 109 ARG A CA 1
ATOM 874 C C . ARG A 1 109 ? 0.258 -11.134 8.400 1.00 92.88 109 ARG A C 1
ATOM 876 O O . ARG A 1 109 ? 0.807 -10.771 7.359 1.00 92.88 109 ARG A O 1
ATOM 883 N N . GLN A 1 110 ? -0.612 -10.366 9.059 1.00 94.38 110 GLN A N 1
ATOM 884 C CA . GLN A 1 110 ? -0.927 -8.990 8.659 1.00 94.38 110 GLN A CA 1
ATOM 885 C C . GLN A 1 110 ? 0.305 -8.084 8.774 1.00 94.38 110 GLN A C 1
ATOM 887 O O . GLN A 1 110 ? 0.617 -7.372 7.822 1.00 94.38 110 GLN A O 1
ATOM 892 N N . ALA A 1 111 ? 1.032 -8.145 9.893 1.00 94.12 111 ALA A N 1
ATOM 893 C CA . ALA A 1 111 ? 2.242 -7.354 10.111 1.00 94.12 111 ALA A CA 1
ATOM 894 C C . ALA A 1 111 ? 3.341 -7.676 9.093 1.00 94.12 111 ALA A C 1
ATOM 896 O O . ALA A 1 111 ? 3.847 -6.769 8.439 1.00 94.12 111 ALA A O 1
ATOM 897 N N . LEU A 1 112 ? 3.645 -8.962 8.892 1.00 96.00 112 LEU A N 1
ATOM 898 C CA . LEU A 1 112 ? 4.618 -9.421 7.897 1.00 96.00 112 LEU A CA 1
ATOM 899 C C . LEU A 1 112 ? 4.255 -8.962 6.485 1.00 96.00 112 LEU A C 1
ATOM 901 O O . LEU A 1 112 ? 5.117 -8.566 5.707 1.00 96.00 112 LEU A O 1
ATOM 905 N N . SER A 1 113 ? 2.969 -9.024 6.140 1.00 97.38 113 SER A N 1
ATOM 906 C CA . SER A 1 113 ? 2.509 -8.604 4.816 1.00 97.38 113 SER A CA 1
ATOM 907 C C . SER A 1 113 ? 2.602 -7.089 4.648 1.00 97.38 113 SER A C 1
ATOM 909 O O . SER A 1 113 ? 2.935 -6.616 3.566 1.00 97.38 113 SER A O 1
ATOM 911 N N . MET A 1 114 ? 2.371 -6.324 5.717 1.00 97.56 114 MET A N 1
ATOM 912 C CA . MET A 1 114 ? 2.584 -4.879 5.706 1.00 97.56 114 MET A CA 1
ATOM 913 C C . MET A 1 114 ? 4.051 -4.483 5.595 1.00 97.56 114 MET A C 1
ATOM 915 O O . MET A 1 114 ? 4.333 -3.489 4.935 1.00 97.56 114 MET A O 1
ATOM 919 N N . GLU A 1 115 ? 4.970 -5.245 6.191 1.00 97.62 115 GLU A N 1
ATOM 920 C CA . GLU A 1 115 ? 6.413 -5.040 6.001 1.00 97.62 115 GLU A CA 1
ATOM 921 C C . GLU A 1 115 ? 6.779 -5.191 4.527 1.00 97.62 115 GLU A C 1
ATOM 923 O O . GLU A 1 115 ? 7.316 -4.262 3.934 1.00 97.62 115 GLU A O 1
ATOM 928 N N . LEU A 1 116 ? 6.388 -6.308 3.901 1.00 98.44 116 LEU A N 1
ATOM 929 C CA . LEU A 1 116 ? 6.686 -6.527 2.487 1.00 98.44 116 LEU A CA 1
ATOM 930 C C . LEU A 1 116 ? 6.032 -5.468 1.585 1.00 98.44 116 LEU A C 1
ATOM 932 O O . LEU A 1 116 ? 6.637 -5.042 0.599 1.00 98.44 116 LEU A O 1
ATOM 936 N N . LEU A 1 117 ? 4.800 -5.043 1.888 1.00 98.56 117 LEU A N 1
ATOM 937 C CA . LEU A 1 117 ? 4.145 -3.977 1.129 1.00 98.56 117 LEU A CA 1
ATOM 938 C C . LEU A 1 117 ? 4.924 -2.664 1.247 1.00 98.56 117 LEU A C 1
ATOM 940 O O . LEU A 1 117 ? 5.185 -2.022 0.232 1.00 98.56 117 LEU A O 1
ATOM 944 N N . TYR A 1 118 ? 5.311 -2.290 2.466 1.00 98.62 118 TYR A N 1
ATOM 945 C CA . TYR A 1 118 ? 6.117 -1.104 2.728 1.00 98.62 118 TYR A CA 1
ATOM 946 C C . TYR A 1 118 ? 7.453 -1.158 1.976 1.00 98.62 118 TYR A C 1
ATOM 948 O O . TYR A 1 118 ? 7.740 -0.247 1.205 1.00 98.62 118 TYR A O 1
ATOM 956 N N . ASP A 1 119 ? 8.191 -2.264 2.096 1.00 98.12 119 ASP A N 1
ATOM 957 C CA . ASP A 1 119 ? 9.461 -2.510 1.399 1.00 98.12 119 ASP A CA 1
ATOM 958 C C . ASP A 1 119 ? 9.329 -2.377 -0.126 1.00 98.12 119 ASP A C 1
ATOM 960 O O . ASP A 1 119 ? 10.182 -1.804 -0.812 1.00 98.12 119 ASP A O 1
ATOM 964 N N . SER A 1 120 ? 8.233 -2.910 -0.672 1.00 98.44 120 SER A N 1
ATOM 965 C CA . SER A 1 120 ? 7.950 -2.860 -2.107 1.00 98.44 120 SER A CA 1
ATOM 966 C C . SER A 1 120 ? 7.664 -1.429 -2.565 1.00 98.44 120 SER A C 1
ATOM 968 O O . SER A 1 120 ? 8.171 -0.999 -3.601 1.00 98.44 120 SER A O 1
ATOM 970 N N . LEU A 1 121 ? 6.878 -0.672 -1.794 1.00 98.56 121 LEU A N 1
ATOM 971 C CA . LEU A 1 121 ? 6.553 0.723 -2.097 1.00 98.56 121 LEU A CA 1
ATOM 972 C C . LEU A 1 121 ? 7.755 1.654 -1.903 1.00 98.56 121 LEU A C 1
ATOM 974 O O . LEU A 1 121 ? 7.917 2.595 -2.676 1.00 98.56 121 LEU A O 1
ATOM 978 N N . GLU A 1 122 ? 8.616 1.379 -0.926 1.00 98.31 122 GLU A N 1
ATOM 979 C CA . GLU A 1 122 ? 9.869 2.104 -0.710 1.00 98.31 122 GLU A CA 1
ATOM 980 C C . GLU A 1 122 ? 10.795 1.915 -1.915 1.00 98.31 122 GLU A C 1
ATOM 982 O O . GLU A 1 122 ? 11.242 2.889 -2.528 1.00 98.31 122 GLU A O 1
ATOM 987 N N . SER A 1 123 ? 10.990 0.656 -2.322 1.00 97.75 123 SER A N 1
ATOM 988 C CA . SER A 1 123 ? 11.773 0.292 -3.506 1.00 97.75 123 SER A CA 1
ATOM 989 C C . SER A 1 123 ? 11.213 0.953 -4.767 1.00 97.75 123 SER A C 1
ATOM 991 O O . SER A 1 123 ? 11.961 1.523 -5.562 1.00 97.75 123 SER A O 1
ATOM 993 N N . MET A 1 124 ? 9.888 0.941 -4.944 1.00 97.69 124 MET A N 1
ATOM 994 C CA . MET A 1 124 ? 9.233 1.622 -6.059 1.00 97.69 124 MET A CA 1
ATOM 995 C C . MET A 1 124 ? 9.521 3.124 -6.059 1.00 97.69 124 MET A C 1
ATOM 997 O O . MET A 1 124 ? 9.962 3.660 -7.078 1.00 97.69 124 MET A O 1
ATOM 1001 N N . ALA A 1 125 ? 9.268 3.804 -4.939 1.00 97.50 125 ALA A N 1
ATOM 1002 C CA . ALA A 1 125 ? 9.467 5.241 -4.820 1.00 97.50 125 ALA A CA 1
ATOM 1003 C C . ALA A 1 125 ? 10.929 5.606 -5.124 1.00 97.50 125 ALA A C 1
ATOM 1005 O O . ALA A 1 125 ? 11.190 6.533 -5.895 1.00 97.50 125 ALA A O 1
ATOM 1006 N N . GLY A 1 126 ? 11.879 4.820 -4.605 1.00 96.81 126 GLY A N 1
ATOM 1007 C CA . GLY A 1 126 ? 13.308 4.971 -4.875 1.00 96.81 126 GLY A CA 1
ATOM 1008 C C . GLY A 1 126 ? 13.656 4.823 -6.359 1.00 96.81 126 GLY A C 1
ATOM 1009 O O . GLY A 1 126 ? 14.335 5.685 -6.926 1.00 96.81 126 GLY A O 1
ATOM 1010 N N . LEU A 1 127 ? 13.139 3.783 -7.022 1.00 96.62 127 LEU A N 1
ATOM 1011 C CA . LEU A 1 127 ? 13.338 3.553 -8.458 1.00 96.62 127 LEU A CA 1
ATOM 1012 C C . LEU A 1 127 ? 12.776 4.701 -9.308 1.00 96.62 127 LEU A C 1
ATOM 1014 O O . LEU A 1 127 ? 13.432 5.156 -10.251 1.00 96.62 127 LEU A O 1
ATOM 1018 N N . LEU A 1 128 ? 11.582 5.199 -8.975 1.00 95.62 128 LEU A N 1
ATOM 1019 C CA . LEU A 1 128 ? 10.951 6.320 -9.673 1.00 95.62 128 LEU A CA 1
ATOM 1020 C C . LEU A 1 128 ? 11.736 7.625 -9.479 1.00 95.62 128 LEU A C 1
ATOM 1022 O O . LEU A 1 128 ? 12.040 8.309 -10.463 1.00 95.62 128 LEU A O 1
ATOM 1026 N N . ALA A 1 129 ? 12.123 7.945 -8.242 1.00 94.50 129 ALA A N 1
ATOM 1027 C CA . ALA A 1 129 ? 12.900 9.142 -7.925 1.00 94.50 129 ALA A CA 1
ATOM 1028 C C . ALA A 1 129 ? 14.264 9.129 -8.633 1.00 94.50 129 ALA A C 1
ATOM 1030 O O . ALA A 1 129 ? 14.655 10.119 -9.264 1.00 94.50 129 ALA A O 1
ATOM 1031 N N . ALA A 1 130 ? 14.957 7.983 -8.619 1.00 92.94 130 ALA A N 1
ATOM 1032 C CA . ALA A 1 130 ? 16.221 7.796 -9.325 1.00 92.94 130 ALA A CA 1
ATOM 1033 C C . ALA A 1 130 ? 16.057 7.972 -10.843 1.00 92.94 130 ALA A C 1
ATOM 1035 O O . ALA A 1 130 ? 16.849 8.676 -11.477 1.00 92.94 130 ALA A O 1
ATOM 1036 N N . ARG A 1 131 ? 14.997 7.403 -11.434 1.00 92.56 131 ARG A N 1
ATOM 1037 C CA . ARG A 1 131 ? 14.709 7.516 -12.873 1.00 92.56 131 ARG A CA 1
ATOM 1038 C C . ARG A 1 131 ? 14.459 8.955 -13.323 1.00 92.56 131 ARG A C 1
ATOM 1040 O O . ARG A 1 131 ? 14.809 9.301 -14.457 1.00 92.56 131 ARG A O 1
ATOM 1047 N N . ARG A 1 132 ? 13.857 9.777 -12.460 1.00 89.69 132 ARG A N 1
ATOM 1048 C CA . ARG A 1 132 ? 13.591 11.207 -12.692 1.00 89.69 132 ARG A CA 1
ATOM 1049 C C . ARG A 1 132 ? 14.739 12.123 -12.257 1.00 89.69 132 ARG A C 1
ATOM 1051 O O . ARG A 1 132 ? 14.652 13.323 -12.482 1.00 89.69 132 ARG A O 1
ATOM 1058 N N . ARG A 1 133 ? 15.813 11.577 -11.666 1.00 88.56 133 ARG A N 1
ATOM 1059 C CA . ARG A 1 133 ? 16.920 12.340 -11.054 1.00 88.56 133 ARG A CA 1
ATOM 1060 C C . ARG A 1 133 ? 16.435 13.340 -9.992 1.00 88.56 133 ARG A C 1
ATOM 1062 O O . ARG A 1 133 ? 17.075 14.365 -9.763 1.00 88.56 133 ARG A O 1
ATOM 1069 N N . ASN A 1 134 ? 15.323 13.032 -9.325 1.00 87.75 134 ASN A N 1
ATOM 1070 C CA . ASN A 1 134 ? 14.735 13.895 -8.309 1.00 87.75 134 ASN A CA 1
ATOM 1071 C C . ASN A 1 134 ? 15.406 13.642 -6.949 1.00 87.75 134 ASN A C 1
ATOM 1073 O O . ASN A 1 134 ? 15.009 12.762 -6.184 1.00 87.75 134 ASN A O 1
ATOM 1077 N N . ARG A 1 135 ? 16.468 14.406 -6.665 1.00 83.69 135 ARG A N 1
ATOM 1078 C CA . ARG A 1 135 ? 17.236 14.283 -5.413 1.00 83.69 135 ARG A CA 1
ATOM 1079 C C . ARG A 1 135 ? 16.429 14.680 -4.178 1.00 83.69 135 ARG A C 1
ATOM 1081 O O . ARG A 1 135 ? 16.672 14.114 -3.117 1.00 83.69 135 ARG A O 1
ATOM 1088 N N . PHE A 1 136 ? 15.495 15.621 -4.326 1.00 89.00 136 PHE A N 1
ATOM 1089 C CA . PHE A 1 136 ? 14.650 16.093 -3.233 1.00 89.00 136 PHE A CA 1
ATOM 1090 C C . PHE A 1 136 ? 13.724 14.974 -2.751 1.00 89.00 136 PHE A C 1
ATOM 1092 O O . PHE A 1 136 ? 13.830 14.554 -1.603 1.00 89.00 136 PHE A O 1
ATOM 1099 N N . THR A 1 137 ? 12.952 14.371 -3.659 1.00 90.00 137 THR A N 1
ATOM 1100 C CA . THR A 1 137 ? 12.104 13.215 -3.327 1.00 90.00 137 THR A CA 1
ATOM 1101 C C . THR A 1 137 ? 12.931 12.046 -2.790 1.00 90.00 137 THR A C 1
ATOM 1103 O O . THR A 1 137 ? 12.518 11.377 -1.850 1.00 90.00 137 THR A O 1
ATOM 1106 N N . GLY A 1 138 ? 14.139 11.818 -3.317 1.00 91.75 138 GLY A N 1
ATOM 1107 C CA . GLY A 1 138 ? 15.043 10.803 -2.767 1.00 91.75 138 GLY A CA 1
ATOM 1108 C C . GLY A 1 138 ? 15.422 11.038 -1.296 1.00 91.75 138 GLY A C 1
ATOM 1109 O O . GLY A 1 138 ? 15.578 10.076 -0.549 1.00 91.75 138 GLY A O 1
ATOM 1110 N N . ALA A 1 139 ? 15.575 12.295 -0.867 1.00 93.81 139 ALA A N 1
ATOM 1111 C CA . ALA A 1 139 ? 15.816 12.635 0.536 1.00 93.81 139 ALA A CA 1
ATOM 1112 C C . ALA A 1 139 ? 14.552 12.479 1.394 1.00 93.81 139 ALA A C 1
ATOM 1114 O O . ALA A 1 139 ? 14.639 11.980 2.513 1.00 93.81 139 ALA A O 1
ATOM 1115 N N . GLU A 1 140 ? 13.383 12.834 0.859 1.00 95.69 140 GLU A N 1
ATOM 1116 C CA . GLU A 1 140 ? 12.104 12.635 1.548 1.00 95.69 140 GLU A CA 1
ATOM 1117 C C . GLU A 1 140 ? 11.798 11.152 1.780 1.00 95.69 140 GLU A C 1
ATOM 1119 O O . GLU A 1 140 ? 11.394 10.788 2.881 1.00 95.69 140 GLU A O 1
ATOM 1124 N N . ILE A 1 141 ? 12.063 10.284 0.795 1.00 96.25 141 ILE A N 1
ATOM 1125 C CA . ILE A 1 141 ? 11.911 8.826 0.934 1.00 96.25 141 ILE A CA 1
ATOM 1126 C C . ILE A 1 141 ? 12.766 8.307 2.097 1.00 96.25 141 ILE A C 1
ATOM 1128 O O . ILE A 1 141 ? 12.248 7.600 2.958 1.00 96.25 141 ILE A O 1
ATOM 1132 N N . ARG A 1 142 ? 14.045 8.709 2.175 1.00 96.25 142 ARG A N 1
ATOM 1133 C CA . ARG A 1 142 ? 14.926 8.324 3.293 1.00 96.25 142 ARG A CA 1
ATOM 1134 C C . ARG A 1 142 ? 14.415 8.839 4.634 1.00 96.25 142 ARG A C 1
ATOM 1136 O O . ARG A 1 142 ? 14.374 8.080 5.591 1.00 96.25 142 ARG A O 1
ATOM 1143 N N . SER A 1 143 ? 13.946 10.087 4.690 1.00 97.06 143 SER A N 1
ATOM 1144 C CA . SER A 1 143 ? 13.365 10.638 5.920 1.00 97.06 143 SER A CA 1
ATOM 1145 C C . SER A 1 143 ? 12.115 9.872 6.370 1.00 97.06 143 SER A C 1
ATOM 1147 O O . SER A 1 143 ? 11.889 9.712 7.569 1.00 97.06 143 SER A O 1
ATOM 1149 N N . VAL A 1 144 ? 11.288 9.392 5.433 1.00 97.19 144 VAL A N 1
ATOM 1150 C CA . VAL A 1 144 ? 10.152 8.516 5.754 1.00 97.19 144 VAL A CA 1
ATOM 1151 C C . VAL A 1 144 ? 10.643 7.174 6.299 1.00 97.19 144 VAL A C 1
ATOM 1153 O O . VAL A 1 144 ? 10.086 6.711 7.293 1.00 97.19 144 VAL A O 1
ATOM 1156 N N . ALA A 1 145 ? 11.673 6.576 5.694 1.00 96.19 145 ALA A N 1
ATOM 1157 C CA . ALA A 1 145 ? 12.261 5.315 6.148 1.00 96.19 145 ALA A CA 1
ATOM 1158 C C . ALA A 1 145 ? 12.827 5.402 7.567 1.00 96.19 145 ALA A C 1
ATOM 1160 O O . ALA A 1 145 ? 12.394 4.649 8.437 1.00 96.19 145 ALA A O 1
ATOM 1161 N N . GLU A 1 146 ? 13.669 6.399 7.836 1.00 96.69 146 GLU A N 1
ATOM 1162 C CA . GLU A 1 146 ? 14.253 6.645 9.160 1.00 96.69 146 GLU A CA 1
ATOM 1163 C C . GLU A 1 146 ? 13.169 6.825 10.236 1.00 96.69 146 GLU A C 1
ATOM 1165 O O . GLU A 1 146 ? 13.247 6.248 11.318 1.00 96.69 146 GLU A O 1
ATOM 1170 N N . LYS A 1 147 ? 12.103 7.582 9.935 1.00 95.81 147 LYS A N 1
ATOM 1171 C CA . LYS A 1 147 ? 10.990 7.790 10.878 1.00 95.81 147 LYS A CA 1
ATOM 1172 C C . LYS A 1 147 ? 10.188 6.521 11.140 1.00 95.81 147 LYS A C 1
ATOM 1174 O O . LYS A 1 147 ? 9.718 6.325 12.263 1.00 95.81 147 LYS A O 1
ATOM 1179 N N . VAL A 1 148 ? 9.968 5.699 10.112 1.00 96.62 148 VAL A N 1
ATOM 1180 C CA . VAL A 1 148 ? 9.270 4.415 10.254 1.00 96.62 148 VAL A CA 1
ATOM 1181 C C . VAL A 1 148 ? 10.109 3.468 11.102 1.00 96.62 148 VAL A C 1
ATOM 1183 O O . VAL A 1 148 ? 9.573 2.917 12.058 1.00 96.62 148 VAL A O 1
ATOM 1186 N N . GLU A 1 149 ? 11.401 3.334 10.808 1.00 95.06 149 GLU A N 1
ATOM 1187 C CA . GLU A 1 149 ? 12.336 2.502 11.570 1.00 95.06 149 GLU A CA 1
ATOM 1188 C C . GLU A 1 149 ? 12.383 2.924 13.042 1.00 95.06 149 GLU A C 1
ATOM 1190 O O . GLU A 1 149 ? 12.051 2.121 13.914 1.00 95.06 149 GLU A O 1
ATOM 1195 N N . GLN A 1 150 ? 12.633 4.211 13.308 1.00 94.19 150 GLN A N 1
ATOM 1196 C CA . GLN A 1 150 ? 12.643 4.759 14.666 1.00 94.19 150 GLN A CA 1
ATOM 1197 C C . GLN A 1 150 ? 11.335 4.461 15.410 1.00 94.19 150 GLN A C 1
ATOM 1199 O O . GLN A 1 150 ? 11.348 4.024 16.558 1.00 94.19 150 GLN A O 1
ATOM 1204 N N . SER A 1 151 ? 10.189 4.663 14.755 1.00 92.50 151 SER A N 1
ATOM 1205 C CA . SER A 1 151 ? 8.890 4.401 15.381 1.00 92.50 151 SER A CA 1
ATOM 1206 C C . SER A 1 151 ? 8.722 2.918 15.728 1.00 92.50 151 SER A C 1
ATOM 1208 O O . SER A 1 151 ? 8.200 2.590 16.790 1.00 92.50 151 SER A O 1
ATOM 1210 N N . LEU A 1 152 ? 9.138 2.006 14.843 1.00 92.00 152 LEU A N 1
ATOM 1211 C CA . LEU A 1 152 ? 9.012 0.560 15.062 1.00 92.00 152 LEU A CA 1
ATOM 1212 C C . LEU A 1 152 ? 9.922 0.028 16.178 1.00 92.00 152 LEU A C 1
ATOM 1214 O O . LEU A 1 152 ? 9.600 -1.013 16.759 1.00 92.00 152 LEU A O 1
ATOM 1218 N N . ASP A 1 153 ? 11.004 0.736 16.496 1.00 91.12 153 ASP A N 1
ATOM 1219 C CA . ASP A 1 153 ? 11.854 0.434 17.647 1.00 91.12 153 ASP A CA 1
ATOM 1220 C C . ASP A 1 153 ? 11.223 0.863 18.982 1.00 91.12 153 ASP A C 1
ATOM 1222 O O . ASP A 1 153 ? 11.449 0.208 20.003 1.00 91.12 153 ASP A O 1
ATOM 1226 N N . GLU A 1 154 ? 10.386 1.907 18.975 1.00 87.00 154 GLU A N 1
ATOM 1227 C CA . GLU A 1 154 ? 9.719 2.448 20.169 1.00 87.00 154 GLU A CA 1
ATOM 1228 C C . GLU A 1 154 ? 8.545 1.579 20.666 1.00 87.00 154 GLU A C 1
ATOM 1230 O O . GLU A 1 154 ? 8.369 1.414 21.875 1.00 87.00 154 GLU A O 1
ATOM 1235 N N . ASP A 1 155 ? 7.737 1.000 19.768 1.00 84.88 155 ASP A N 1
ATOM 1236 C CA . ASP A 1 155 ? 6.585 0.154 20.126 1.00 84.88 155 ASP A CA 1
ATOM 1237 C C . ASP A 1 155 ? 6.494 -1.079 19.209 1.00 84.88 155 ASP A C 1
ATOM 1239 O O . ASP A 1 155 ? 6.232 -1.003 18.006 1.00 84.88 155 ASP A O 1
ATOM 1243 N N . ARG A 1 156 ? 6.674 -2.259 19.816 1.00 80.88 156 ARG A N 1
ATOM 1244 C CA . ARG A 1 156 ? 6.666 -3.560 19.125 1.00 80.88 156 ARG A CA 1
ATOM 1245 C C . ARG A 1 156 ? 5.279 -4.197 19.014 1.00 80.88 156 ARG A C 1
ATOM 1247 O O . ARG A 1 156 ? 5.167 -5.333 18.552 1.00 80.88 156 ARG A O 1
ATOM 1254 N N . SER A 1 157 ? 4.216 -3.522 19.448 1.00 88.31 157 SER A N 1
ATOM 1255 C CA . SER A 1 157 ? 2.860 -4.059 19.363 1.00 88.31 157 SER A CA 1
ATOM 1256 C C . SER A 1 157 ? 2.381 -4.142 17.913 1.00 88.31 157 SER A C 1
ATOM 1258 O O . SER A 1 157 ? 2.581 -3.238 17.101 1.00 88.31 157 SER A O 1
ATOM 1260 N N . THR A 1 158 ? 1.687 -5.231 17.574 1.00 87.19 158 THR A N 1
ATOM 1261 C CA . THR A 1 158 ? 1.235 -5.475 16.197 1.00 87.19 158 THR A CA 1
ATOM 1262 C C . THR A 1 158 ? 0.316 -4.370 15.675 1.00 87.19 158 THR A C 1
ATOM 1264 O O . THR A 1 158 ? 0.446 -3.939 14.531 1.00 87.19 158 THR A O 1
ATOM 1267 N N . GLY A 1 159 ? -0.588 -3.864 16.521 1.00 90.12 159 GLY A N 1
ATOM 1268 C CA . GLY A 1 159 ? -1.479 -2.761 16.158 1.00 90.12 159 GLY A CA 1
ATOM 1269 C C . GLY A 1 159 ? -0.711 -1.487 15.806 1.00 90.12 159 GLY A C 1
ATOM 1270 O O . GLY A 1 159 ? -0.997 -0.875 14.780 1.00 90.12 159 GLY A O 1
ATOM 1271 N N . PHE A 1 160 ? 0.286 -1.118 16.613 1.00 93.06 160 PHE A N 1
ATOM 1272 C CA . PHE A 1 160 ? 1.142 0.031 16.332 1.00 93.06 160 PHE A CA 1
ATOM 1273 C C . PHE A 1 160 ? 1.936 -0.167 15.036 1.00 93.06 160 PHE A C 1
ATOM 1275 O O . PHE A 1 160 ? 1.928 0.706 14.170 1.00 93.06 160 PHE A O 1
ATOM 1282 N N . ARG A 1 161 ? 2.525 -1.353 14.841 1.00 95.31 161 ARG A N 1
ATOM 1283 C CA . ARG A 1 161 ? 3.274 -1.711 13.626 1.00 95.31 161 ARG A CA 1
ATOM 1284 C C . ARG A 1 161 ? 2.442 -1.531 12.354 1.00 95.31 161 ARG A C 1
ATOM 1286 O O . ARG A 1 161 ? 2.917 -0.922 11.399 1.00 95.31 161 ARG A O 1
ATOM 1293 N N . LEU A 1 162 ? 1.182 -1.978 12.353 1.00 95.38 162 LEU A N 1
ATOM 1294 C CA . LEU A 1 162 ? 0.261 -1.776 11.223 1.00 95.38 162 LEU A CA 1
ATOM 1295 C C . LEU A 1 162 ? -0.023 -0.292 10.953 1.00 95.38 162 LEU A C 1
ATOM 1297 O O . LEU A 1 162 ? -0.091 0.119 9.794 1.00 95.38 162 LEU A O 1
ATOM 1301 N N . VAL A 1 163 ? -0.178 0.522 12.002 1.00 96.81 163 VAL A N 1
ATOM 1302 C CA . VAL A 1 163 ? -0.386 1.971 11.865 1.00 96.81 163 VAL A CA 1
ATOM 1303 C C . VAL A 1 163 ? 0.841 2.633 11.247 1.00 96.81 163 VAL A C 1
ATOM 1305 O O . VAL A 1 163 ? 0.696 3.372 10.272 1.00 96.81 163 VAL A O 1
ATOM 1308 N N . THR A 1 164 ? 2.024 2.350 11.787 1.00 97.44 164 THR A N 1
ATOM 1309 C CA . THR A 1 164 ? 3.297 2.946 11.370 1.00 97.44 164 THR A CA 1
ATOM 1310 C C . THR A 1 164 ? 3.643 2.574 9.932 1.00 97.44 164 THR A C 1
ATOM 1312 O O . THR A 1 164 ? 3.837 3.463 9.103 1.00 97.44 164 THR A O 1
ATOM 1315 N N . LEU A 1 165 ? 3.607 1.283 9.591 1.00 97.88 165 LEU A N 1
ATOM 1316 C CA . LEU A 1 165 ? 3.850 0.816 8.222 1.00 97.88 165 LEU A CA 1
ATOM 1317 C C . LEU A 1 165 ? 2.785 1.337 7.251 1.00 97.88 165 LEU A C 1
ATOM 1319 O O . LEU A 1 165 ? 3.115 1.771 6.150 1.00 97.88 165 LEU A O 1
ATOM 1323 N N . GLY A 1 166 ? 1.512 1.362 7.660 1.00 97.44 166 GLY A N 1
ATOM 1324 C CA . GLY A 1 166 ? 0.430 1.928 6.852 1.00 97.44 166 GLY A CA 1
ATOM 1325 C C . GLY A 1 166 ? 0.624 3.420 6.567 1.00 97.44 166 GLY A C 1
ATOM 1326 O O . GLY A 1 166 ? 0.379 3.868 5.449 1.00 97.44 166 GLY A O 1
ATOM 1327 N N . HIS A 1 167 ? 1.113 4.190 7.542 1.00 97.62 167 HIS A N 1
ATOM 1328 C CA . HIS A 1 167 ? 1.466 5.596 7.340 1.00 97.62 167 HIS A CA 1
ATOM 1329 C C . HIS A 1 167 ? 2.687 5.763 6.423 1.00 97.62 167 HIS A C 1
ATOM 1331 O O . HIS A 1 167 ? 2.685 6.632 5.554 1.00 97.62 167 HIS A O 1
ATOM 1337 N N . GLY A 1 168 ? 3.696 4.900 6.563 1.00 98.25 168 GLY A N 1
ATOM 1338 C CA . GLY A 1 168 ? 4.823 4.836 5.634 1.00 98.25 168 GLY A CA 1
ATOM 1339 C C . GLY A 1 168 ? 4.372 4.581 4.192 1.00 98.25 168 GLY A C 1
ATOM 1340 O O . GLY A 1 168 ? 4.755 5.320 3.289 1.00 98.25 168 GLY A O 1
ATOM 1341 N N . CYS A 1 169 ? 3.481 3.605 3.984 1.00 98.56 169 CYS A N 1
ATOM 1342 C CA . CYS A 1 169 ? 2.910 3.288 2.671 1.00 98.56 169 CYS A CA 1
ATOM 1343 C C . CYS A 1 169 ? 2.172 4.485 2.051 1.00 98.56 169 CYS A C 1
ATOM 1345 O O . CYS A 1 169 ? 2.353 4.756 0.866 1.00 98.56 169 CYS A O 1
ATOM 1347 N N . LEU A 1 170 ? 1.376 5.221 2.841 1.00 97.62 170 LEU A N 1
ATOM 1348 C CA . LEU A 1 170 ? 0.713 6.452 2.388 1.00 97.62 170 LEU A CA 1
ATOM 1349 C C . LEU A 1 170 ? 1.722 7.465 1.841 1.00 97.62 170 LEU A C 1
ATOM 1351 O O . LEU A 1 170 ? 1.581 7.940 0.717 1.00 97.62 170 LEU A O 1
ATOM 1355 N N . SER A 1 171 ? 2.749 7.768 2.634 1.00 98.31 171 SER A N 1
ATOM 1356 C CA . SER A 1 171 ? 3.768 8.754 2.280 1.00 98.31 171 SER A CA 1
ATOM 1357 C C . SER A 1 171 ? 4.545 8.340 1.028 1.00 98.31 171 SER A C 1
ATOM 1359 O O . SER A 1 171 ? 4.738 9.149 0.125 1.00 98.31 171 SER A O 1
ATOM 1361 N N . LEU A 1 172 ? 4.930 7.066 0.921 1.00 98.69 172 LEU A N 1
ATOM 1362 C CA . LEU A 1 172 ? 5.657 6.543 -0.240 1.00 98.69 172 LEU A CA 1
ATOM 1363 C C . LEU A 1 172 ? 4.803 6.538 -1.515 1.00 98.69 172 LEU A C 1
ATOM 1365 O O . LEU A 1 172 ? 5.306 6.873 -2.590 1.00 98.69 172 LEU A O 1
ATOM 1369 N N . LEU A 1 173 ? 3.507 6.220 -1.412 1.00 98.56 173 LEU A N 1
ATOM 1370 C CA . LEU A 1 173 ? 2.570 6.338 -2.531 1.00 98.56 173 LEU A CA 1
ATOM 1371 C C . LEU A 1 173 ? 2.415 7.796 -2.973 1.00 98.56 173 LEU A C 1
ATOM 1373 O O . LEU A 1 173 ? 2.518 8.071 -4.165 1.00 98.56 173 LEU A O 1
ATOM 1377 N N . ALA A 1 174 ? 2.229 8.730 -2.035 1.00 98.12 174 ALA A N 1
ATOM 1378 C CA . ALA A 1 174 ? 2.128 10.160 -2.328 1.00 98.12 174 ALA A CA 1
ATOM 1379 C C . ALA A 1 174 ? 3.364 10.678 -3.086 1.00 98.12 174 ALA A C 1
ATOM 1381 O O . ALA A 1 174 ? 3.224 11.262 -4.163 1.00 98.12 174 ALA A O 1
ATOM 1382 N N . LEU A 1 175 ? 4.565 10.377 -2.584 1.00 97.56 175 LEU A N 1
ATOM 1383 C CA . LEU A 1 175 ? 5.835 10.749 -3.220 1.00 97.56 175 LEU A CA 1
ATOM 1384 C C . LEU A 1 175 ? 5.995 10.115 -4.609 1.00 97.56 175 LEU A C 1
ATOM 1386 O O . LEU A 1 175 ? 6.481 10.752 -5.548 1.00 97.56 175 LEU A O 1
ATOM 1390 N N . SER A 1 176 ? 5.553 8.866 -4.766 1.00 97.88 176 SER A N 1
ATOM 1391 C CA . SER A 1 176 ? 5.576 8.173 -6.056 1.00 97.88 176 SER A CA 1
ATOM 1392 C C . SER A 1 176 ? 4.654 8.842 -7.071 1.00 97.88 176 SER A C 1
ATOM 1394 O O . SER A 1 176 ? 5.073 9.075 -8.201 1.00 97.88 176 SER A O 1
ATOM 1396 N N . ILE A 1 177 ? 3.432 9.212 -6.676 1.00 97.44 177 ILE A N 1
ATOM 1397 C CA . ILE A 1 177 ? 2.482 9.914 -7.551 1.00 97.44 177 ILE A CA 1
ATOM 1398 C C . ILE A 1 177 ? 3.047 11.277 -7.955 1.00 97.44 177 ILE A C 1
ATOM 1400 O O . ILE A 1 177 ? 3.088 11.571 -9.145 1.00 97.44 177 ILE A O 1
ATOM 1404 N N . GLN A 1 178 ? 3.565 12.063 -7.007 1.00 95.25 178 GLN A N 1
ATOM 1405 C CA . GLN A 1 178 ? 4.204 13.357 -7.293 1.00 95.25 178 GLN A CA 1
ATOM 1406 C C . GLN A 1 178 ? 5.393 13.222 -8.256 1.00 95.25 178 GLN A C 1
ATOM 1408 O O . GLN A 1 178 ? 5.605 14.062 -9.123 1.00 95.25 178 GLN A O 1
ATOM 1413 N N . THR A 1 179 ? 6.159 12.135 -8.145 1.00 95.06 179 THR A N 1
ATOM 1414 C CA . THR A 1 179 ? 7.284 11.855 -9.052 1.00 95.06 179 THR A CA 1
ATOM 1415 C C . THR A 1 179 ? 6.825 11.513 -10.474 1.00 95.06 179 THR A C 1
ATOM 1417 O O . THR A 1 179 ? 7.548 11.754 -11.449 1.00 95.06 179 THR A O 1
ATOM 1420 N N . LEU A 1 180 ? 5.643 10.914 -10.611 1.00 93.81 180 LEU A N 1
ATOM 1421 C CA . LEU A 1 180 ? 5.050 10.577 -11.904 1.00 93.81 180 LEU A CA 1
ATOM 1422 C C . LEU A 1 180 ? 4.358 11.776 -12.549 1.00 93.81 180 LEU A C 1
ATOM 1424 O O . LEU A 1 180 ? 4.475 11.956 -13.762 1.00 93.81 180 LEU A O 1
ATOM 1428 N N . ASP A 1 181 ? 3.696 12.594 -11.739 1.00 92.25 181 ASP A N 1
ATOM 1429 C CA . ASP A 1 181 ? 2.894 13.740 -12.144 1.00 92.25 181 ASP A CA 1
ATOM 1430 C C . ASP A 1 181 ? 3.722 15.027 -12.235 1.00 92.25 181 ASP A C 1
ATOM 1432 O O . ASP A 1 181 ? 3.716 15.885 -11.355 1.00 92.25 181 ASP A O 1
ATOM 1436 N N . SER A 1 182 ? 4.421 15.190 -13.357 1.00 80.44 182 SER A N 1
ATOM 1437 C CA . SER A 1 182 ? 5.209 16.399 -13.626 1.00 80.44 182 SER A CA 1
ATOM 1438 C C . SER A 1 182 ? 4.373 17.674 -13.787 1.00 80.44 182 SER A C 1
ATOM 1440 O O . SER A 1 182 ? 4.928 18.765 -13.722 1.00 80.44 182 SER A O 1
ATOM 1442 N N . SER A 1 183 ? 3.068 17.547 -14.040 1.00 87.38 183 SER A N 1
ATOM 1443 C CA . SER A 1 183 ? 2.135 18.672 -14.188 1.00 87.38 183 SER A CA 1
ATOM 1444 C C . SER A 1 183 ? 1.550 19.165 -12.866 1.00 87.38 183 SER A C 1
ATOM 1446 O O . SER A 1 183 ? 0.941 20.231 -12.845 1.00 87.38 183 SER A O 1
ATOM 1448 N N . GLY A 1 184 ? 1.698 18.402 -11.779 1.00 89.88 184 GLY A N 1
ATOM 1449 C CA . GLY A 1 184 ? 1.053 18.698 -10.500 1.00 89.88 184 GLY A CA 1
ATOM 1450 C C . GLY A 1 184 ? -0.474 18.547 -10.519 1.00 89.88 184 GLY A C 1
ATOM 1451 O O . GLY A 1 184 ? -1.141 19.091 -9.641 1.00 89.88 184 GLY A O 1
ATOM 1452 N N . GLN A 1 185 ? -1.030 17.812 -11.487 1.00 94.00 185 GLN A N 1
ATOM 1453 C CA . GLN A 1 185 ? -2.467 17.564 -11.635 1.00 94.00 185 GLN A CA 1
ATOM 1454 C C . GLN A 1 185 ? -3.105 16.919 -10.391 1.00 94.00 185 GLN A C 1
ATOM 1456 O O . GLN A 1 185 ? -4.277 17.164 -10.105 1.00 94.00 185 GLN A O 1
ATOM 1461 N N . PHE A 1 186 ? -2.358 16.077 -9.677 1.00 96.25 186 PHE A N 1
ATOM 1462 C CA . PHE A 1 186 ? -2.825 15.297 -8.532 1.00 96.25 186 PHE A CA 1
ATOM 1463 C C . PHE A 1 186 ? -2.396 15.880 -7.177 1.00 96.25 186 PHE A C 1
ATOM 1465 O O . PHE A 1 186 ? -2.706 15.295 -6.137 1.00 96.25 186 PHE A O 1
ATOM 1472 N N . SER A 1 187 ? -1.675 17.008 -7.161 1.00 94.88 187 SER A N 1
ATOM 1473 C CA . SER A 1 187 ? -1.097 17.587 -5.938 1.00 94.88 187 SER A CA 1
ATOM 1474 C C . SER A 1 187 ? -2.162 17.887 -4.876 1.00 94.88 187 SER A C 1
ATOM 1476 O O . SER A 1 187 ? -2.017 17.497 -3.715 1.00 94.88 187 SER A O 1
ATOM 1478 N N . ASP A 1 188 ? -3.278 18.497 -5.279 1.00 96.62 188 ASP A N 1
ATOM 1479 C CA . ASP A 1 188 ? -4.363 18.859 -4.365 1.00 96.62 188 ASP A CA 1
ATOM 1480 C C . ASP A 1 188 ? -5.050 17.625 -3.775 1.00 96.62 188 ASP A C 1
ATOM 1482 O O . ASP A 1 188 ? -5.316 17.576 -2.573 1.00 96.62 188 ASP A O 1
ATOM 1486 N N . GLN A 1 189 ? -5.289 16.592 -4.587 1.00 97.56 189 GLN A N 1
ATOM 1487 C CA . GLN A 1 189 ? -5.902 15.345 -4.132 1.00 97.56 189 GLN A CA 1
ATOM 1488 C C . GLN A 1 189 ? -4.987 14.605 -3.150 1.00 97.56 189 GLN A C 1
ATOM 1490 O O . GLN A 1 189 ? -5.469 14.092 -2.139 1.00 97.56 189 GLN A O 1
ATOM 1495 N N . ILE A 1 190 ? -3.674 14.586 -3.403 1.00 97.19 190 ILE A N 1
ATOM 1496 C CA . ILE A 1 190 ? -2.681 14.006 -2.489 1.00 97.19 190 ILE A CA 1
ATOM 1497 C C . ILE A 1 190 ? -2.676 14.770 -1.162 1.00 97.19 190 ILE A C 1
ATOM 1499 O O . ILE A 1 190 ? -2.795 14.158 -0.100 1.00 97.19 190 ILE A O 1
ATOM 1503 N N . ASN A 1 191 ? -2.589 16.101 -1.207 1.00 97.00 191 ASN A N 1
ATOM 1504 C CA . ASN A 1 191 ? -2.554 16.940 -0.008 1.00 97.00 191 ASN A CA 1
ATOM 1505 C C . ASN A 1 191 ? -3.842 16.816 0.810 1.00 97.00 191 ASN A C 1
ATOM 1507 O O . ASN A 1 191 ? -3.789 16.675 2.034 1.00 97.00 191 ASN A O 1
ATOM 1511 N N . MET A 1 192 ? -4.999 16.823 0.147 1.00 97.75 192 MET A N 1
ATOM 1512 C CA . MET A 1 192 ? -6.298 16.611 0.783 1.00 97.75 192 MET A CA 1
ATOM 1513 C C . MET A 1 192 ? -6.342 15.260 1.502 1.00 97.75 192 MET A C 1
ATOM 1515 O O . MET A 1 192 ? -6.735 15.194 2.669 1.00 97.75 192 MET A O 1
ATOM 1519 N N . GLU A 1 193 ? -5.906 14.194 0.831 1.00 97.94 193 GLU A N 1
ATOM 1520 C CA . GLU A 1 193 ? -5.896 12.847 1.390 1.00 97.94 193 GLU A CA 1
ATOM 1521 C C . GLU A 1 193 ? -4.953 12.751 2.600 1.00 97.94 193 GLU A C 1
ATOM 1523 O O . GLU A 1 193 ? -5.366 12.307 3.673 1.00 97.94 193 GLU A O 1
ATOM 1528 N N . MET A 1 194 ? -3.719 13.248 2.486 1.00 97.25 194 MET A N 1
ATOM 1529 C CA . MET A 1 194 ? -2.745 13.238 3.584 1.00 97.25 194 MET A CA 1
ATOM 1530 C C . MET A 1 194 ? -3.235 14.045 4.794 1.00 97.25 194 MET A C 1
ATOM 1532 O O . MET A 1 194 ? -3.204 13.546 5.926 1.00 97.25 194 MET A O 1
ATOM 1536 N N . ASN A 1 195 ? -3.770 15.249 4.572 1.00 97.50 195 ASN A N 1
ATOM 1537 C CA . ASN A 1 195 ? -4.324 16.093 5.633 1.00 97.50 195 ASN A CA 1
ATOM 1538 C C . ASN A 1 195 ? -5.509 15.423 6.336 1.00 97.50 195 ASN A C 1
ATOM 1540 O O . ASN A 1 195 ? -5.588 15.437 7.570 1.00 97.50 195 ASN A O 1
ATOM 1544 N N . LEU A 1 196 ? -6.394 14.771 5.575 1.00 97.31 196 LEU A N 1
ATOM 1545 C CA . LEU A 1 196 ? -7.504 14.002 6.128 1.00 97.31 196 LEU A CA 1
ATOM 1546 C C . LEU A 1 196 ? -7.000 12.882 7.049 1.00 97.31 196 LEU A C 1
ATOM 1548 O O . LEU A 1 196 ? -7.528 12.714 8.151 1.00 97.31 196 LEU A O 1
ATOM 1552 N N . ARG A 1 197 ? -5.965 12.129 6.650 1.00 96.81 197 ARG A N 1
ATOM 1553 C CA . ARG A 1 197 ? -5.424 11.023 7.466 1.00 96.81 197 ARG A CA 1
ATOM 1554 C C . ARG A 1 197 ? -4.703 11.500 8.716 1.00 96.81 197 ARG A C 1
ATOM 1556 O O . ARG A 1 197 ? -4.883 10.897 9.779 1.00 96.81 197 ARG A O 1
ATOM 1563 N N . VAL A 1 198 ? -3.970 12.608 8.636 1.00 95.06 198 VAL A N 1
ATOM 1564 C CA . VAL A 1 198 ? -3.373 13.255 9.813 1.00 95.06 198 VAL A CA 1
ATOM 1565 C C . VAL A 1 198 ? -4.462 13.723 10.783 1.00 95.06 198 VAL A C 1
ATOM 1567 O O . VAL A 1 198 ? -4.384 13.430 11.980 1.00 95.06 198 VAL A O 1
ATOM 1570 N N . GLY A 1 199 ? -5.509 14.386 10.279 1.00 96.81 199 GLY A N 1
ATOM 1571 C CA . GLY A 1 199 ? -6.662 14.818 11.073 1.00 96.81 199 GLY A CA 1
ATOM 1572 C C . GLY A 1 199 ? -7.351 13.650 11.782 1.00 96.81 199 GLY A C 1
ATOM 1573 O O . GLY A 1 199 ? -7.470 13.653 13.008 1.00 96.81 199 GLY A O 1
ATOM 1574 N N . ARG A 1 200 ? -7.697 12.589 11.040 1.00 96.50 200 ARG A N 1
ATOM 1575 C CA . ARG A 1 200 ? -8.326 11.381 11.604 1.00 96.50 200 ARG A CA 1
ATOM 1576 C C . ARG A 1 200 ? -7.453 10.679 12.635 1.00 96.50 200 ARG A C 1
ATOM 1578 O O . ARG A 1 200 ? -7.955 10.271 13.678 1.00 96.50 200 ARG A O 1
ATOM 1585 N N . THR A 1 201 ? -6.147 10.586 12.402 1.00 95.62 201 THR A N 1
ATOM 1586 C CA . THR A 1 201 ? -5.215 10.004 13.378 1.00 95.62 201 THR A CA 1
ATOM 1587 C C . THR A 1 201 ? -5.226 10.794 14.687 1.00 95.62 201 THR A C 1
ATOM 1589 O O . THR A 1 201 ? -5.321 10.204 15.766 1.00 95.62 201 THR A O 1
ATOM 1592 N N . ARG A 1 202 ? -5.195 12.132 14.614 1.00 96.50 202 ARG A N 1
ATOM 1593 C CA . ARG A 1 202 ? -5.274 13.008 15.796 1.00 96.50 202 ARG A CA 1
ATOM 1594 C C . ARG A 1 202 ? -6.598 12.848 16.543 1.00 96.50 202 ARG A C 1
ATOM 1596 O O . ARG A 1 202 ? -6.585 12.779 17.770 1.00 96.50 202 ARG A O 1
ATOM 1603 N N . GLU A 1 203 ? -7.719 12.765 15.833 1.00 97.25 203 GLU A N 1
ATOM 1604 C CA . GLU A 1 203 ? -9.040 12.540 16.434 1.00 97.25 203 GLU A CA 1
ATOM 1605 C C . GLU A 1 203 ? -9.112 11.196 17.167 1.00 97.25 203 GLU A C 1
ATOM 1607 O O . GLU A 1 203 ? -9.511 11.150 18.330 1.00 97.25 203 GLU A O 1
ATOM 1612 N N . ILE A 1 204 ? -8.660 10.109 16.532 1.00 96.56 204 ILE A N 1
ATOM 1613 C CA . ILE A 1 204 ? -8.682 8.769 17.134 1.00 96.56 204 ILE A CA 1
ATOM 1614 C C . ILE A 1 204 ? -7.775 8.710 18.372 1.00 96.56 204 ILE A C 1
ATOM 1616 O O . ILE A 1 204 ? -8.162 8.117 19.378 1.00 96.56 204 ILE A O 1
ATOM 1620 N N . ARG A 1 205 ? -6.601 9.363 18.352 1.00 94.12 205 ARG A N 1
ATOM 1621 C CA . ARG A 1 205 ? -5.704 9.439 19.526 1.00 94.12 205 ARG A CA 1
ATOM 1622 C C . ARG A 1 205 ? -6.381 10.081 20.739 1.00 94.12 205 ARG A C 1
ATOM 1624 O O . ARG A 1 205 ? -6.126 9.661 21.863 1.00 94.12 205 ARG A O 1
ATOM 1631 N N . LYS A 1 206 ? -7.255 11.070 20.524 1.00 96.06 206 LYS A N 1
ATOM 1632 C CA . LYS A 1 206 ? -7.958 11.798 21.594 1.00 96.06 206 LYS A CA 1
ATOM 1633 C C . LYS A 1 206 ? -9.151 11.034 22.184 1.00 96.06 206 LYS A C 1
ATOM 1635 O O . LYS A 1 206 ? -9.671 11.447 23.220 1.00 96.06 206 LYS A O 1
ATOM 1640 N N . ARG A 1 207 ? -9.594 9.932 21.566 1.00 95.88 207 ARG A N 1
ATOM 1641 C CA . ARG A 1 207 ? -10.753 9.149 22.025 1.00 95.88 207 ARG A CA 1
ATOM 1642 C C . ARG A 1 207 ? -10.463 8.365 23.301 1.00 95.88 207 ARG A C 1
ATOM 1644 O O . ARG A 1 207 ? -9.955 7.244 23.257 1.00 95.88 207 ARG A O 1
ATOM 1651 N N . LYS A 1 208 ? -10.822 8.951 24.446 1.00 94.31 208 LYS A N 1
ATOM 1652 C CA . LYS A 1 208 ? -10.645 8.349 25.780 1.00 94.31 208 LYS A CA 1
ATOM 1653 C C . LYS A 1 208 ? -11.497 7.099 26.005 1.00 94.31 208 LYS A C 1
ATOM 1655 O O . LYS A 1 208 ? -11.122 6.263 26.813 1.00 94.31 208 LYS A O 1
ATOM 1660 N N . ASP A 1 209 ? -12.588 6.959 25.263 1.00 95.44 209 ASP A N 1
ATOM 1661 C CA . ASP A 1 209 ? -13.527 5.840 25.352 1.00 95.44 209 ASP A CA 1
ATOM 1662 C C . ASP A 1 209 ? -13.019 4.545 24.687 1.00 95.44 209 ASP A C 1
ATOM 1664 O O . ASP A 1 209 ? -13.608 3.482 24.858 1.00 95.44 209 ASP A O 1
ATOM 1668 N N . LEU A 1 210 ? -11.908 4.616 23.946 1.00 93.44 210 LEU A N 1
ATOM 1669 C CA . LEU A 1 210 ? -11.281 3.467 23.299 1.00 93.44 210 LEU A CA 1
ATOM 1670 C C . LEU A 1 210 ? -10.012 3.031 24.032 1.00 93.44 210 LEU A C 1
ATOM 1672 O O . LEU A 1 210 ? -9.165 3.861 24.367 1.00 93.44 210 LEU A O 1
ATOM 1676 N N . HIS A 1 211 ? -9.832 1.716 24.170 1.00 93.62 211 HIS A N 1
ATOM 1677 C CA . HIS A 1 211 ? -8.548 1.118 24.537 1.00 93.62 211 HIS A CA 1
ATOM 1678 C C . HIS A 1 211 ? -7.493 1.343 23.434 1.00 93.62 211 HIS A C 1
ATOM 1680 O O . HIS A 1 211 ? -7.839 1.491 22.258 1.00 93.62 211 HIS A O 1
ATOM 1686 N N . ASN A 1 212 ? -6.201 1.310 23.785 1.00 91.25 212 ASN A N 1
ATOM 1687 C CA . ASN A 1 212 ? -5.093 1.577 22.853 1.00 91.25 212 ASN A CA 1
ATOM 1688 C C . ASN A 1 212 ? -5.134 0.689 21.601 1.00 91.25 212 ASN A C 1
ATOM 1690 O O . ASN A 1 212 ? -5.017 1.192 20.487 1.00 91.25 212 ASN A O 1
ATOM 1694 N N . GLN A 1 213 ? -5.404 -0.608 21.762 1.00 90.56 213 GLN A N 1
ATOM 1695 C CA . GLN A 1 213 ? -5.549 -1.528 20.626 1.00 90.56 213 GLN A CA 1
ATOM 1696 C C . GLN A 1 213 ? -6.701 -1.132 19.690 1.00 90.56 213 GLN A C 1
ATOM 1698 O O . GLN A 1 213 ? -6.544 -1.167 18.472 1.00 90.56 213 GLN A O 1
ATOM 1703 N N . GLY A 1 214 ? -7.837 -0.692 20.244 1.00 92.94 214 GLY A N 1
ATOM 1704 C CA . GLY A 1 214 ? -8.964 -0.198 19.452 1.00 92.94 214 GLY A CA 1
ATOM 1705 C C . GLY A 1 214 ? -8.623 1.087 18.695 1.00 92.94 214 GLY A C 1
ATOM 1706 O O . GLY A 1 214 ? -9.013 1.248 17.539 1.00 92.94 214 GLY A O 1
ATOM 1707 N N . ARG A 1 215 ? -7.833 1.981 19.303 1.00 95.56 215 ARG A N 1
ATOM 1708 C CA . ARG A 1 215 ? -7.316 3.183 18.630 1.00 95.56 215 ARG A CA 1
ATOM 1709 C C . ARG A 1 215 ? -6.383 2.821 17.475 1.00 95.56 215 ARG A C 1
ATOM 1711 O O . ARG A 1 215 ? -6.567 3.343 16.378 1.00 95.56 215 ARG A O 1
ATOM 1718 N N . TYR A 1 216 ? -5.431 1.912 17.692 1.00 95.50 216 TYR A N 1
ATOM 1719 C CA . TYR A 1 216 ? -4.530 1.444 16.636 1.00 95.50 216 TYR A CA 1
ATOM 1720 C C . TYR A 1 216 ? -5.284 0.775 15.488 1.00 95.5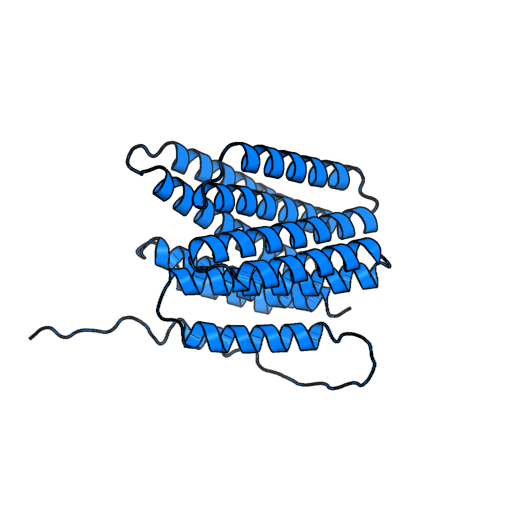0 216 TYR A C 1
ATOM 1722 O O . TYR A 1 216 ? -5.025 1.086 14.330 1.00 95.50 216 TYR A O 1
ATOM 1730 N N . PHE A 1 217 ? -6.281 -0.057 15.793 1.00 94.50 217 PHE A N 1
ATOM 1731 C CA . PHE A 1 217 ? -7.128 -0.675 14.776 1.00 94.50 217 PHE A CA 1
ATOM 1732 C C . PHE A 1 217 ? -7.812 0.371 13.878 1.00 94.50 217 PHE A C 1
ATOM 1734 O O . PHE A 1 217 ? -7.746 0.280 12.651 1.00 94.50 217 PHE A O 1
ATOM 1741 N N . LEU A 1 218 ? -8.434 1.397 14.472 1.00 95.62 218 LEU A N 1
ATOM 1742 C CA . LEU A 1 218 ? -9.105 2.457 13.710 1.00 95.62 218 LEU A CA 1
ATOM 1743 C C . LEU A 1 218 ? -8.121 3.334 12.922 1.00 95.62 218 LEU A C 1
ATOM 1745 O O . LEU A 1 218 ? -8.441 3.771 11.815 1.00 95.62 218 LEU A O 1
ATOM 1749 N N . MET A 1 219 ? -6.922 3.584 13.457 1.00 97.06 219 MET A N 1
ATOM 1750 C CA . MET A 1 219 ? -5.871 4.301 12.727 1.00 97.06 219 MET A CA 1
ATOM 1751 C C . MET A 1 219 ? -5.382 3.496 11.524 1.00 97.06 219 MET A C 1
ATOM 1753 O O . MET A 1 219 ? -5.309 4.044 10.428 1.00 97.06 219 MET A O 1
ATOM 1757 N N . ALA A 1 220 ? -5.117 2.198 11.697 1.00 96.25 220 ALA A N 1
ATOM 1758 C CA . ALA A 1 220 ? -4.702 1.318 10.609 1.00 96.25 220 ALA A CA 1
ATOM 1759 C C . ALA A 1 220 ? -5.779 1.265 9.518 1.00 96.25 220 ALA A C 1
ATOM 1761 O O . ALA A 1 220 ? -5.480 1.455 8.343 1.00 96.25 220 ALA A O 1
ATOM 1762 N N . GLN A 1 221 ? -7.050 1.131 9.907 1.00 95.75 221 GLN A N 1
ATOM 1763 C CA . GLN A 1 221 ? -8.179 1.196 8.980 1.00 95.75 221 GLN A CA 1
ATOM 1764 C C . GLN A 1 221 ? -8.228 2.517 8.201 1.00 95.75 221 GLN A C 1
ATOM 1766 O O . GLN A 1 221 ? -8.441 2.512 6.987 1.00 95.75 221 GLN A O 1
ATOM 1771 N N . SER A 1 222 ? -8.033 3.650 8.883 1.00 96.88 222 SER A N 1
ATOM 1772 C CA . SER A 1 222 ? -7.963 4.955 8.225 1.00 96.88 222 SER A CA 1
ATOM 1773 C C . SER A 1 222 ? -6.802 5.005 7.230 1.00 96.88 222 SER A C 1
ATOM 1775 O O . SER A 1 222 ? -7.000 5.454 6.101 1.00 96.88 222 SER A O 1
ATOM 1777 N N . ASN A 1 223 ? -5.626 4.504 7.614 1.00 97.62 223 ASN A N 1
ATOM 1778 C CA . ASN A 1 223 ? -4.448 4.484 6.752 1.00 97.62 223 ASN A CA 1
ATOM 1779 C C . ASN A 1 223 ? -4.672 3.619 5.511 1.00 97.62 223 ASN A C 1
ATOM 1781 O O . ASN A 1 223 ? -4.416 4.090 4.410 1.00 97.62 223 ASN A O 1
ATOM 1785 N N . PHE A 1 224 ? -5.247 2.421 5.643 1.00 97.75 224 PHE A N 1
ATOM 1786 C CA . PHE A 1 224 ? -5.558 1.576 4.485 1.00 97.75 224 PHE A CA 1
ATOM 1787 C C . PHE A 1 224 ? -6.562 2.211 3.532 1.00 97.75 224 PHE A C 1
ATOM 1789 O O . PHE A 1 224 ? -6.42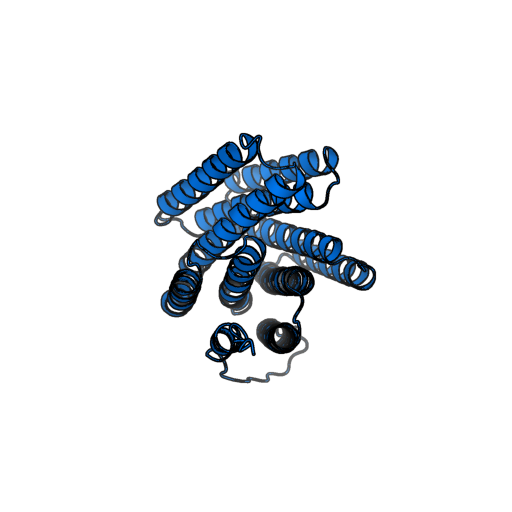9 2.056 2.320 1.00 97.75 224 PHE A O 1
ATOM 1796 N N . ARG A 1 225 ? -7.531 2.974 4.052 1.00 97.38 225 ARG A N 1
ATOM 1797 C CA . ARG A 1 225 ? -8.445 3.734 3.194 1.00 97.38 225 ARG A CA 1
ATOM 1798 C C . ARG A 1 225 ? -7.706 4.811 2.408 1.00 97.38 225 ARG A C 1
ATOM 1800 O O . ARG A 1 225 ? -7.999 5.001 1.233 1.00 97.38 225 ARG A O 1
ATOM 1807 N N . GLY A 1 226 ? -6.743 5.485 3.031 1.00 98.19 226 GLY A N 1
ATOM 1808 C CA . GLY A 1 226 ? -5.904 6.427 2.302 1.00 98.19 226 GLY A CA 1
ATOM 1809 C C . GLY A 1 226 ? -4.975 5.742 1.304 1.00 98.19 226 GLY A C 1
ATOM 1810 O O . GLY A 1 226 ? -4.839 6.232 0.190 1.00 98.19 226 GLY A O 1
ATOM 1811 N N . CYS A 1 227 ? -4.412 4.574 1.637 1.00 98.56 227 CYS A N 1
ATOM 1812 C CA . CYS A 1 227 ? -3.608 3.801 0.694 1.00 98.56 227 CYS A CA 1
ATOM 1813 C C . CYS A 1 227 ? -4.448 3.430 -0.523 1.00 98.56 227 CYS A C 1
ATOM 1815 O O . CYS A 1 227 ? -3.990 3.607 -1.640 1.00 98.56 227 CYS A O 1
ATOM 1817 N N . PHE A 1 228 ? -5.692 2.986 -0.327 1.00 98.50 228 PHE A N 1
ATOM 1818 C CA . PHE A 1 228 ? -6.616 2.712 -1.426 1.00 98.50 228 PHE A CA 1
ATOM 1819 C C . PHE A 1 228 ? -6.805 3.940 -2.330 1.00 98.50 228 PHE A C 1
ATOM 1821 O O . PHE A 1 228 ? -6.626 3.839 -3.544 1.00 98.50 228 PHE A O 1
ATOM 1828 N N . ASN A 1 229 ? -7.094 5.105 -1.744 1.00 98.31 229 ASN A N 1
ATOM 1829 C CA . ASN A 1 229 ? -7.277 6.346 -2.498 1.00 98.31 229 ASN A CA 1
ATOM 1830 C C . ASN A 1 229 ? -6.009 6.732 -3.280 1.00 98.31 229 ASN A C 1
ATOM 1832 O O . ASN A 1 229 ? -6.090 7.060 -4.463 1.00 98.31 229 ASN A O 1
ATOM 1836 N N . LEU A 1 230 ? -4.833 6.638 -2.657 1.00 98.56 230 LEU A N 1
ATOM 1837 C CA . LEU A 1 230 ? -3.563 6.945 -3.315 1.00 98.56 230 LEU A CA 1
ATOM 1838 C C . LEU A 1 230 ? -3.193 5.906 -4.381 1.00 98.56 230 LEU A C 1
ATOM 1840 O O . LEU A 1 230 ? -2.694 6.282 -5.432 1.00 98.56 230 LEU A O 1
ATOM 1844 N N . VAL A 1 231 ? -3.490 4.619 -4.191 1.00 98.56 231 VAL A N 1
ATOM 1845 C CA . VAL A 1 231 ? -3.306 3.599 -5.237 1.00 98.56 231 VAL A CA 1
ATOM 1846 C C . VAL A 1 231 ? -4.205 3.882 -6.443 1.00 98.56 231 VAL A C 1
ATOM 1848 O O . VAL A 1 231 ? -3.770 3.714 -7.583 1.00 98.56 231 VAL A O 1
ATOM 1851 N N . CYS A 1 232 ? -5.430 4.369 -6.231 1.00 98.06 232 CYS A N 1
ATOM 1852 C CA . CYS A 1 232 ? -6.287 4.823 -7.329 1.00 98.06 232 CYS A CA 1
ATOM 1853 C C . CYS A 1 232 ? -5.636 5.983 -8.101 1.00 98.06 232 CYS A C 1
ATOM 1855 O O . CYS A 1 232 ? -5.550 5.925 -9.325 1.00 98.06 232 CYS A O 1
ATOM 1857 N N . LEU A 1 233 ? -5.111 6.998 -7.405 1.00 97.69 233 LEU A N 1
ATOM 1858 C CA . LEU A 1 233 ? -4.391 8.110 -8.045 1.00 97.69 233 LEU A CA 1
ATOM 1859 C C . LEU A 1 233 ? -3.116 7.641 -8.759 1.00 97.69 233 LEU A C 1
ATOM 1861 O O . LEU A 1 233 ? -2.835 8.084 -9.868 1.00 97.69 233 LEU A O 1
ATOM 1865 N N . PHE A 1 234 ? -2.373 6.706 -8.165 1.00 98.06 234 PHE A N 1
ATOM 1866 C CA . PHE A 1 234 ? -1.183 6.116 -8.771 1.00 98.06 234 PHE A CA 1
ATOM 1867 C C . PHE A 1 234 ? -1.505 5.423 -10.094 1.00 98.06 234 PHE A C 1
ATOM 1869 O O . PHE A 1 234 ? -0.800 5.635 -11.077 1.00 98.06 234 PHE A O 1
ATOM 1876 N N . ASN A 1 235 ? -2.585 4.637 -10.144 1.00 97.19 235 ASN A N 1
ATOM 1877 C CA . ASN A 1 235 ? -3.049 4.012 -11.381 1.00 97.19 235 ASN A CA 1
ATOM 1878 C C . ASN A 1 235 ? -3.281 5.056 -12.481 1.00 97.19 235 ASN A C 1
ATOM 1880 O O . ASN A 1 235 ? -2.805 4.873 -13.600 1.00 97.19 235 ASN A O 1
ATOM 1884 N N . LEU A 1 236 ? -3.939 6.173 -12.156 1.00 95.94 236 LEU A N 1
ATOM 1885 C CA . LEU A 1 236 ? -4.208 7.253 -13.110 1.00 95.94 236 LEU A CA 1
ATOM 1886 C C . LEU A 1 236 ? -2.929 7.972 -13.558 1.00 95.94 236 LEU A C 1
ATOM 1888 O O . LEU A 1 236 ? -2.763 8.226 -14.750 1.00 95.94 236 LEU A O 1
ATOM 1892 N N . ALA A 1 237 ? -2.012 8.252 -12.629 1.00 95.75 237 ALA A N 1
ATOM 1893 C CA . ALA A 1 237 ? -0.739 8.906 -12.923 1.00 95.75 237 ALA A CA 1
ATOM 1894 C C . ALA A 1 237 ? 0.200 8.022 -13.763 1.00 95.75 237 ALA A C 1
ATOM 1896 O O . ALA A 1 237 ? 0.897 8.513 -14.650 1.00 95.75 237 ALA A O 1
ATOM 1897 N N . TRP A 1 238 ? 0.223 6.710 -13.508 1.00 94.88 238 TRP A N 1
ATOM 1898 C CA . TRP A 1 238 ? 1.075 5.761 -14.227 1.00 94.88 238 TRP A CA 1
ATOM 1899 C C . TRP A 1 238 ? 0.473 5.316 -15.568 1.00 94.88 238 TRP A C 1
ATOM 1901 O O . TRP A 1 238 ? 1.180 5.177 -16.570 1.00 94.88 238 TRP A O 1
ATOM 1911 N N . ASN A 1 239 ? -0.835 5.057 -15.593 1.00 93.94 239 ASN A N 1
ATOM 1912 C CA . ASN A 1 239 ? -1.558 4.541 -16.747 1.00 93.94 239 ASN A CA 1
ATOM 1913 C C . ASN A 1 239 ? -2.997 5.096 -16.790 1.00 93.94 239 ASN A C 1
ATOM 1915 O O . ASN A 1 239 ? -3.918 4.436 -16.302 1.00 93.94 239 ASN A O 1
ATOM 1919 N N . PRO A 1 240 ? -3.238 6.239 -17.461 1.00 91.38 240 PRO A N 1
ATOM 1920 C CA . PRO A 1 240 ? -4.567 6.858 -17.536 1.00 91.38 240 PRO A CA 1
ATOM 1921 C C . PRO A 1 240 ? -5.670 5.951 -18.103 1.00 91.38 240 PRO A C 1
ATOM 1923 O O . PRO A 1 240 ? -6.847 6.144 -17.811 1.00 91.38 240 PRO A O 1
ATOM 1926 N N . ARG A 1 241 ? -5.310 4.919 -18.884 1.00 92.62 241 ARG A N 1
ATOM 1927 C CA . ARG A 1 241 ? -6.270 3.939 -19.426 1.00 92.62 241 ARG A CA 1
ATOM 1928 C C . ARG A 1 241 ? -6.906 3.052 -18.351 1.00 92.62 241 ARG A C 1
ATOM 1930 O O . ARG A 1 241 ? -7.904 2.403 -18.636 1.00 92.62 241 ARG A O 1
ATOM 1937 N N . SER A 1 242 ? -6.352 3.029 -17.139 1.00 91.38 242 SER A N 1
ATOM 1938 C CA . SER A 1 242 ? -6.909 2.303 -15.990 1.00 91.38 242 SER A CA 1
ATOM 1939 C C . SER A 1 242 ? -8.138 2.981 -15.369 1.00 91.38 242 SER A C 1
ATOM 1941 O O . SER A 1 242 ? -8.803 2.372 -14.534 1.00 91.38 242 SER A O 1
ATOM 1943 N N . ALA A 1 243 ? -8.479 4.211 -15.780 1.00 92.94 243 ALA A N 1
ATOM 1944 C CA . ALA A 1 243 ? -9.563 4.984 -15.175 1.00 92.94 243 ALA A CA 1
ATOM 1945 C C . ALA A 1 243 ? -10.908 4.234 -15.074 1.00 92.94 243 ALA A C 1
ATOM 1947 O O . ALA A 1 243 ? -11.483 4.241 -13.986 1.00 92.94 243 ALA A O 1
ATOM 1948 N N . PRO A 1 244 ? -11.406 3.526 -16.114 1.00 93.88 244 PRO A N 1
ATOM 1949 C CA . PRO A 1 244 ? -12.671 2.796 -16.004 1.00 93.88 244 PRO A CA 1
ATOM 1950 C C . PRO A 1 244 ? -12.647 1.691 -14.937 1.00 93.88 244 PRO A C 1
ATOM 1952 O O . PRO A 1 244 ? -13.620 1.510 -14.206 1.00 93.88 244 PRO A O 1
ATOM 1955 N N . GLU A 1 245 ? -11.531 0.963 -14.824 1.00 92.44 245 GLU A N 1
ATOM 1956 C CA . GLU A 1 245 ? -11.360 -0.102 -13.830 1.00 92.44 245 GLU A CA 1
ATOM 1957 C C . GLU A 1 245 ? -11.267 0.483 -12.412 1.00 92.44 245 GLU A C 1
ATOM 1959 O O . GLU A 1 245 ? -11.968 0.031 -11.507 1.00 92.44 245 GLU A O 1
ATOM 1964 N N . VAL A 1 246 ? -10.477 1.545 -12.231 1.00 93.00 246 VAL A N 1
ATOM 1965 C CA . VAL A 1 246 ? -10.302 2.232 -10.941 1.00 93.00 246 VAL A CA 1
ATOM 1966 C C . VAL A 1 246 ? -11.612 2.842 -10.436 1.00 93.00 246 VAL A C 1
ATOM 1968 O O . VAL A 1 246 ? -11.964 2.660 -9.268 1.00 93.00 246 VAL A O 1
ATOM 1971 N N . GLU A 1 247 ? -12.366 3.530 -11.296 1.00 94.31 247 GLU A N 1
ATOM 1972 C CA . GLU A 1 247 ? -13.651 4.122 -10.908 1.00 94.31 247 GLU A CA 1
ATOM 1973 C C . GLU A 1 247 ? -14.698 3.052 -10.572 1.00 94.31 247 GLU A C 1
ATOM 1975 O O . GLU A 1 247 ? -15.458 3.213 -9.616 1.00 94.31 247 GLU A O 1
ATOM 1980 N N . SER A 1 248 ? -14.687 1.912 -11.273 1.00 94.25 248 SER A N 1
ATOM 1981 C CA . SER A 1 248 ? -15.531 0.762 -10.926 1.00 94.25 248 SER A CA 1
ATOM 1982 C C . SER A 1 248 ? -15.225 0.233 -9.518 1.00 94.25 248 SER A C 1
ATOM 1984 O O . SER A 1 248 ? -16.143 0.015 -8.720 1.00 94.25 248 SER A O 1
ATOM 1986 N N . ILE A 1 249 ? -13.942 0.094 -9.162 1.00 93.69 249 ILE A N 1
ATOM 1987 C CA . ILE A 1 249 ? -13.524 -0.359 -7.825 1.00 93.69 249 ILE A CA 1
ATOM 1988 C C . ILE A 1 249 ? -13.946 0.656 -6.751 1.00 93.69 249 ILE A C 1
ATOM 1990 O O . ILE A 1 249 ? -14.510 0.252 -5.730 1.00 93.69 249 ILE A O 1
ATOM 1994 N N . LYS A 1 250 ? -13.741 1.962 -6.983 1.00 94.31 250 LYS A N 1
ATOM 1995 C CA . LYS A 1 250 ? -14.168 3.042 -6.070 1.00 94.31 250 LYS A CA 1
ATOM 1996 C C . LYS A 1 250 ? -15.673 3.031 -5.832 1.00 94.31 250 LYS A C 1
ATOM 1998 O O . LYS A 1 250 ? -16.101 2.907 -4.685 1.00 94.31 250 LYS A O 1
ATOM 2003 N N . ALA A 1 251 ? -16.466 3.065 -6.902 1.00 93.31 251 ALA A N 1
ATOM 2004 C CA . ALA A 1 251 ? -17.922 3.028 -6.812 1.00 93.31 251 ALA A CA 1
ATOM 2005 C C . ALA A 1 251 ? -18.403 1.755 -6.100 1.00 93.31 251 ALA A C 1
ATOM 2007 O O . ALA A 1 251 ? -19.367 1.760 -5.332 1.00 93.31 251 ALA A O 1
ATOM 2008 N N . SER A 1 252 ? -17.723 0.632 -6.325 1.00 89.62 252 SER A N 1
ATOM 2009 C CA . SER A 1 252 ? -18.053 -0.614 -5.651 1.00 89.62 252 SER A CA 1
ATOM 2010 C C . SER A 1 252 ? -17.722 -0.578 -4.155 1.00 89.62 252 SER A C 1
ATOM 2012 O O . SER A 1 252 ? -18.553 -1.013 -3.360 1.00 89.62 252 SER A O 1
ATOM 2014 N N . LEU A 1 253 ? -16.587 -0.009 -3.736 1.00 92.50 253 LEU A N 1
ATOM 2015 C CA . LEU A 1 253 ? -16.289 0.194 -2.314 1.00 92.50 253 LEU A CA 1
ATOM 2016 C C . LEU A 1 253 ? -17.325 1.115 -1.648 1.00 92.50 253 LEU A C 1
ATOM 2018 O O . LEU A 1 253 ? -17.840 0.784 -0.580 1.00 92.50 253 LEU A O 1
ATOM 2022 N N . GLU A 1 254 ? -17.665 2.237 -2.281 1.00 91.25 254 GLU A N 1
ATOM 2023 C CA . GLU A 1 254 ? -18.627 3.217 -1.757 1.00 91.25 254 GLU A CA 1
ATOM 2024 C C . GLU A 1 254 ? -20.023 2.622 -1.564 1.00 91.25 254 GLU A C 1
ATOM 2026 O O . GLU A 1 254 ? -20.629 2.817 -0.512 1.00 91.25 254 GLU A O 1
ATOM 2031 N N . ARG A 1 255 ? -20.503 1.811 -2.517 1.00 89.31 255 ARG A N 1
ATOM 2032 C CA . ARG A 1 255 ? -21.789 1.101 -2.389 1.00 89.31 255 ARG A CA 1
ATOM 2033 C C . ARG A 1 255 ? -21.849 0.164 -1.182 1.00 89.31 255 ARG A C 1
ATOM 2035 O O . ARG A 1 255 ? -22.930 -0.061 -0.644 1.00 89.31 255 ARG A O 1
ATOM 2042 N N . HIS A 1 256 ? -20.715 -0.405 -0.774 1.00 86.44 256 HIS A N 1
ATOM 2043 C CA . HIS A 1 256 ? -20.655 -1.378 0.320 1.00 86.44 256 HIS A CA 1
ATOM 2044 C C . HIS A 1 256 ? -20.238 -0.762 1.663 1.00 86.44 256 HIS A C 1
ATOM 2046 O O . HIS A 1 256 ? -20.471 -1.377 2.702 1.00 86.44 256 HIS A O 1
ATOM 2052 N N . LEU A 1 257 ? -19.660 0.443 1.676 1.00 86.38 257 LEU A N 1
ATOM 2053 C CA . LEU A 1 257 ? -19.344 1.183 2.899 1.00 86.38 257 LEU A CA 1
ATOM 2054 C C . LEU A 1 257 ? -20.559 1.991 3.368 1.00 86.38 257 LEU A C 1
ATOM 2056 O O . LEU A 1 257 ? -20.698 3.174 3.077 1.00 86.38 257 LEU A O 1
ATOM 2060 N N . THR A 1 258 ? -21.424 1.364 4.164 1.00 76.56 258 THR A N 1
ATOM 2061 C CA . THR A 1 258 ? -22.677 1.993 4.628 1.00 76.56 258 THR A CA 1
ATOM 2062 C C . THR A 1 258 ? -22.525 2.876 5.873 1.00 76.56 258 THR A C 1
ATOM 2064 O O . THR A 1 258 ? -23.488 3.498 6.319 1.00 76.56 258 THR A O 1
ATOM 2067 N N . GLY A 1 259 ? -21.344 2.887 6.503 1.00 73.06 259 GLY A N 1
ATOM 2068 C CA . GLY A 1 259 ? -21.084 3.582 7.774 1.00 73.06 259 GLY A CA 1
ATOM 2069 C C . GLY A 1 259 ? -21.762 2.958 9.005 1.00 73.06 259 GLY A C 1
ATOM 2070 O O . GLY A 1 259 ? -21.420 3.316 10.129 1.00 73.06 259 GLY A O 1
ATOM 2071 N N . LYS A 1 260 ? -22.675 1.998 8.809 1.00 77.25 260 LYS A N 1
ATOM 2072 C CA . LYS A 1 260 ? -23.397 1.266 9.866 1.00 77.25 260 LYS A CA 1
ATOM 2073 C C . LYS A 1 260 ? -22.755 -0.083 10.205 1.00 77.25 260 LYS A C 1
ATOM 2075 O O . LYS A 1 260 ? -23.129 -0.730 11.179 1.00 77.25 260 LYS A O 1
ATOM 2080 N N . ASP A 1 261 ? -21.803 -0.514 9.387 1.00 81.69 261 ASP A N 1
ATOM 2081 C CA . ASP A 1 261 ? -21.115 -1.790 9.525 1.00 81.69 261 ASP A CA 1
ATOM 2082 C C . ASP A 1 261 ? -20.088 -1.796 10.663 1.00 81.69 261 ASP A C 1
ATOM 2084 O O . ASP A 1 261 ? -19.476 -0.779 11.002 1.00 81.69 261 ASP A O 1
ATOM 2088 N N . ARG A 1 262 ? -19.856 -2.987 11.234 1.00 86.56 262 ARG A N 1
ATOM 2089 C CA . ARG A 1 262 ? -18.836 -3.191 12.272 1.00 86.56 262 ARG A CA 1
ATOM 2090 C C . ARG A 1 262 ? -17.445 -2.793 11.743 1.00 86.56 262 ARG A C 1
ATOM 2092 O O . ARG A 1 262 ? -17.125 -3.137 10.602 1.00 86.56 262 ARG A O 1
ATOM 2099 N N . PRO A 1 263 ? -16.566 -2.185 12.566 1.00 87.31 263 PRO A N 1
ATOM 2100 C CA . PRO A 1 263 ? -15.230 -1.761 12.134 1.00 87.31 263 PRO A CA 1
ATOM 2101 C C . PRO A 1 263 ? -14.402 -2.865 11.462 1.00 87.31 263 PRO A C 1
ATOM 2103 O O . PRO A 1 263 ? -13.763 -2.605 10.447 1.00 87.31 263 PRO A O 1
ATOM 2106 N N . ALA A 1 264 ? -14.475 -4.104 11.960 1.00 87.69 264 ALA A N 1
ATOM 2107 C CA . ALA A 1 264 ? -13.823 -5.263 11.347 1.00 87.69 264 ALA A CA 1
ATOM 2108 C C . ALA A 1 264 ? -14.280 -5.508 9.900 1.00 87.69 264 ALA A C 1
ATOM 2110 O O . ALA A 1 264 ? -13.455 -5.701 9.014 1.00 87.69 264 ALA A O 1
ATOM 2111 N N . ARG A 1 265 ? -15.585 -5.412 9.619 1.00 87.81 265 ARG A N 1
ATOM 2112 C CA . ARG A 1 265 ? -16.119 -5.574 8.260 1.00 87.81 265 ARG A CA 1
ATOM 2113 C C . ARG A 1 265 ? -15.632 -4.462 7.332 1.00 87.81 265 ARG A C 1
ATOM 2115 O O . ARG A 1 265 ? -15.198 -4.749 6.221 1.00 87.81 265 ARG A O 1
ATOM 2122 N N . ASN A 1 266 ? -15.649 -3.215 7.801 1.00 90.25 266 ASN A N 1
ATOM 2123 C CA . ASN A 1 266 ? -15.142 -2.078 7.029 1.00 90.25 266 ASN A CA 1
ATOM 2124 C C . ASN A 1 266 ? -13.661 -2.253 6.677 1.00 90.25 266 ASN A C 1
ATOM 2126 O O . ASN A 1 266 ? -13.259 -1.942 5.562 1.00 90.25 266 ASN A O 1
ATOM 2130 N N . MET A 1 267 ? -12.861 -2.786 7.606 1.00 92.19 267 MET A N 1
ATOM 2131 C CA . MET A 1 267 ? -11.443 -3.069 7.382 1.00 92.19 267 MET A CA 1
ATOM 2132 C C . MET A 1 267 ? -11.257 -4.043 6.218 1.00 92.19 267 MET A C 1
ATOM 2134 O O . MET A 1 267 ? -10.495 -3.759 5.301 1.00 92.19 267 MET A O 1
ATOM 2138 N N . ILE A 1 268 ? -12.002 -5.149 6.211 1.00 91.31 268 ILE A N 1
ATOM 2139 C CA . ILE A 1 268 ? -11.940 -6.145 5.134 1.00 91.31 268 ILE A CA 1
ATOM 2140 C C . ILE A 1 268 ? -12.358 -5.562 3.790 1.00 91.31 268 ILE A C 1
ATOM 2142 O O . ILE A 1 268 ? -11.683 -5.812 2.793 1.00 91.31 268 ILE A O 1
ATOM 2146 N N . LEU A 1 269 ? -13.434 -4.774 3.750 1.00 91.00 269 LEU A N 1
ATOM 2147 C CA . LEU A 1 269 ? -13.880 -4.126 2.515 1.00 91.00 269 LEU A CA 1
ATOM 2148 C C . LEU A 1 269 ? -12.809 -3.177 1.965 1.00 91.00 269 LEU A C 1
ATOM 2150 O O . LEU A 1 269 ? -12.488 -3.241 0.782 1.00 91.00 269 LEU A O 1
ATOM 2154 N N . ILE A 1 270 ? -12.214 -2.350 2.830 1.00 95.25 270 ILE A N 1
ATOM 2155 C CA . ILE A 1 270 ? -11.144 -1.415 2.461 1.00 95.25 270 ILE A CA 1
ATOM 2156 C C . ILE A 1 270 ? -9.907 -2.165 1.959 1.00 95.25 270 ILE A C 1
ATOM 2158 O O . ILE A 1 270 ? -9.382 -1.827 0.903 1.00 95.25 270 ILE A O 1
ATOM 2162 N N . LEU A 1 271 ? -9.457 -3.193 2.683 1.00 95.38 271 LEU A N 1
ATOM 2163 C CA . LEU A 1 271 ? -8.305 -4.000 2.280 1.00 95.38 271 LEU A CA 1
ATOM 2164 C C . LEU A 1 271 ? -8.558 -4.708 0.947 1.00 95.38 271 LEU A C 1
ATOM 2166 O O . LEU A 1 271 ? -7.673 -4.752 0.101 1.00 95.38 271 LEU A O 1
ATOM 2170 N N . THR A 1 272 ? -9.766 -5.236 0.737 1.00 93.00 272 THR A N 1
ATOM 2171 C CA . THR A 1 272 ? -10.123 -5.921 -0.513 1.00 93.00 272 THR A CA 1
ATOM 2172 C C . THR A 1 272 ? -10.139 -4.942 -1.683 1.00 93.00 272 THR A C 1
ATOM 2174 O O . THR A 1 272 ? -9.586 -5.240 -2.734 1.00 93.00 272 THR A O 1
ATOM 2177 N N . ALA A 1 273 ? -10.693 -3.743 -1.495 1.00 94.62 273 ALA A N 1
ATOM 2178 C CA . ALA A 1 273 ? -10.638 -2.697 -2.512 1.00 94.62 273 ALA A CA 1
ATOM 2179 C C . ALA A 1 273 ? -9.196 -2.240 -2.796 1.00 94.62 273 ALA A C 1
ATOM 2181 O O . ALA A 1 273 ? -8.837 -2.037 -3.953 1.00 94.62 273 ALA A O 1
ATOM 2182 N N . LEU A 1 274 ? -8.349 -2.132 -1.765 1.00 97.12 274 LEU A N 1
ATOM 2183 C CA . LEU A 1 274 ? -6.919 -1.850 -1.915 1.00 97.12 274 LEU A CA 1
ATOM 2184 C C . LEU A 1 274 ? -6.208 -2.935 -2.734 1.00 97.12 274 LEU A C 1
ATOM 2186 O O . LEU A 1 274 ? -5.451 -2.600 -3.641 1.00 97.12 274 LEU A O 1
ATOM 2190 N N . ALA A 1 275 ? -6.464 -4.211 -2.450 1.00 95.88 275 ALA A N 1
ATOM 2191 C CA . ALA A 1 275 ? -5.928 -5.335 -3.213 1.00 95.88 275 ALA A CA 1
ATOM 2192 C C . ALA A 1 275 ? -6.352 -5.286 -4.687 1.00 95.88 275 ALA A C 1
ATOM 2194 O O . ALA A 1 275 ? -5.515 -5.406 -5.582 1.00 95.88 275 ALA A O 1
ATOM 2195 N N . GLU A 1 276 ? -7.640 -5.065 -4.939 1.00 93.25 276 GLU A N 1
ATOM 2196 C CA . GLU A 1 276 ? -8.195 -5.009 -6.292 1.00 93.25 276 GLU A CA 1
ATOM 2197 C C . GLU A 1 276 ? -7.666 -3.806 -7.075 1.00 93.25 276 GLU A C 1
ATOM 2199 O O . GLU A 1 276 ? -7.345 -3.959 -8.245 1.00 93.25 276 GLU A O 1
ATOM 2204 N N . ALA A 1 277 ? -7.468 -2.644 -6.441 1.00 95.94 277 ALA A N 1
ATOM 2205 C CA . ALA A 1 277 ? -6.843 -1.482 -7.082 1.00 95.94 277 ALA A CA 1
ATOM 2206 C C . ALA A 1 277 ? -5.319 -1.633 -7.253 1.00 95.94 277 ALA A C 1
ATOM 2208 O O . ALA A 1 277 ? -4.725 -1.046 -8.159 1.00 95.94 277 ALA A O 1
ATOM 2209 N N . SER A 1 278 ? -4.673 -2.430 -6.400 1.00 96.94 278 SER A N 1
ATOM 2210 C CA . SER A 1 278 ? -3.236 -2.715 -6.492 1.00 96.94 278 SER A CA 1
ATOM 2211 C C . SER A 1 278 ? -2.904 -3.645 -7.654 1.00 96.94 278 SER A C 1
ATOM 2213 O O . SER A 1 278 ? -1.813 -3.554 -8.207 1.00 96.94 278 SER A O 1
ATOM 2215 N N . PHE A 1 279 ? -3.831 -4.516 -8.056 1.00 94.06 279 PHE A N 1
ATOM 2216 C CA . PHE A 1 279 ? -3.620 -5.418 -9.184 1.00 94.06 279 PHE A CA 1
ATOM 2217 C C . PHE A 1 279 ? -3.359 -4.695 -10.519 1.00 94.06 279 PHE A C 1
ATOM 2219 O O . PHE A 1 279 ? -2.306 -4.945 -11.102 1.00 94.06 279 PHE A O 1
ATOM 2226 N N . PRO A 1 280 ? -4.223 -3.787 -11.019 1.00 93.62 280 PRO A N 1
ATOM 2227 C CA . PRO A 1 280 ? -3.960 -3.071 -12.267 1.00 93.62 280 PRO A CA 1
ATOM 2228 C C . PRO A 1 280 ? -2.720 -2.172 -12.181 1.00 93.62 280 PRO A C 1
ATOM 2230 O O . PRO A 1 280 ? -2.014 -2.021 -13.184 1.00 93.62 280 PRO A O 1
ATOM 2233 N N . ALA A 1 281 ? -2.389 -1.649 -10.993 1.00 95.56 281 ALA A N 1
ATOM 2234 C CA . ALA A 1 281 ? -1.146 -0.911 -10.772 1.00 95.56 281 ALA A CA 1
ATOM 2235 C C . ALA A 1 281 ? 0.069 -1.825 -10.967 1.00 95.56 281 ALA A C 1
ATOM 2237 O O . ALA A 1 281 ? 0.933 -1.536 -11.796 1.00 95.56 281 ALA A O 1
ATOM 2238 N N . ALA A 1 282 ? 0.102 -2.962 -10.267 1.00 96.25 282 ALA A N 1
ATOM 2239 C CA . ALA A 1 282 ? 1.160 -3.960 -10.379 1.00 96.25 282 ALA A CA 1
ATOM 2240 C C . ALA A 1 282 ? 1.273 -4.518 -11.805 1.00 96.25 282 ALA A C 1
ATOM 2242 O O . ALA A 1 282 ? 2.374 -4.602 -12.345 1.00 96.25 282 ALA A O 1
ATOM 2243 N N . MET A 1 283 ? 0.145 -4.817 -12.454 1.00 93.69 283 MET A N 1
ATOM 2244 C CA . MET A 1 283 ? 0.105 -5.242 -13.854 1.00 93.69 283 MET A CA 1
ATOM 2245 C C . MET A 1 283 ? 0.677 -4.177 -14.779 1.00 93.69 283 MET A C 1
ATOM 2247 O O . MET A 1 283 ? 1.432 -4.511 -15.684 1.00 93.69 283 MET A O 1
ATOM 2251 N N . SER A 1 284 ? 0.374 -2.898 -14.556 1.00 92.81 284 SER A N 1
ATOM 2252 C CA . SER A 1 284 ? 0.909 -1.805 -15.374 1.00 92.81 284 SER A CA 1
ATOM 2253 C C . SER A 1 284 ? 2.400 -1.551 -15.132 1.00 92.81 284 SER A C 1
ATOM 2255 O O . SER A 1 284 ? 3.082 -1.050 -16.026 1.00 92.81 284 SER A O 1
ATOM 2257 N N . LEU A 1 285 ? 2.913 -1.858 -13.937 1.00 93.00 285 LEU A N 1
ATOM 2258 C CA . LEU A 1 285 ? 4.351 -1.869 -13.656 1.00 93.00 285 LEU A CA 1
ATOM 2259 C C . LEU A 1 285 ? 5.044 -3.049 -14.349 1.00 93.00 285 LEU A C 1
ATOM 2261 O O . LEU A 1 285 ? 6.133 -2.885 -14.897 1.00 93.00 285 LEU A O 1
ATOM 2265 N N . ALA A 1 286 ? 4.394 -4.215 -14.348 1.00 89.56 286 ALA A N 1
ATOM 2266 C CA . ALA A 1 286 ? 4.914 -5.443 -14.934 1.00 89.56 286 ALA A CA 1
ATOM 2267 C C . ALA A 1 286 ? 4.833 -5.473 -16.473 1.00 89.56 286 ALA A C 1
ATOM 2269 O O . ALA A 1 286 ? 5.678 -6.068 -17.136 1.00 89.56 286 ALA A O 1
ATOM 2270 N N . SER A 1 287 ? 3.820 -4.820 -17.041 1.00 81.00 287 SER A N 1
ATOM 2271 C CA . SER A 1 287 ? 3.503 -4.824 -18.470 1.00 81.00 287 SER A CA 1
ATOM 2272 C C . SER A 1 287 ? 4.029 -3.545 -19.115 1.00 81.00 287 SER A C 1
ATOM 2274 O O . SER A 1 287 ? 3.259 -2.603 -19.304 1.00 81.00 287 SER A O 1
ATOM 2276 N N . LYS A 1 288 ? 5.346 -3.482 -19.359 1.00 62.56 288 LYS A N 1
ATOM 2277 C CA . LYS A 1 288 ? 6.104 -2.525 -20.202 1.00 62.56 288 LYS A CA 1
ATOM 2278 C C . LYS A 1 288 ? 7.608 -2.761 -19.972 1.00 62.56 288 LYS A C 1
ATOM 2280 O O . LYS A 1 288 ? 8.374 -1.778 -20.081 1.00 62.56 288 LYS A O 1
#

Secondary structure (DSSP, 8-state):
--------SHHHHHTTSS----------SS--HHHHHHHHHHHHHHHHTT---HHHHHHHHHHHHHHHHHHHHHHHHHHTT-HHHHHHHHHHHHHHHHHHHH--SHHHHHHHHHHHHHHHHHHHHHHHHHHHT-HHHHHHHHHHHHHHHHHHHH---HHHHHHHHHHHHHHHHHHHHHHH-TT-TTHHHHHHHHHHHHHHHHHHHH-TTS-HHHHHHHHHHHHHHHHHHHHHHHHHHH-GGGHHHHHHHHHHHHHH--S-S-HHHHHHHHHHHHHHHHHHHHHHHH--

Sequence (288 aa):
MSVLTRPSRIGLVLFLVLSCSLPVRAENDARDYPAELAALRTEFVKVVRRSEAPELLAGTVLSYTARAWALGVQRLAERYHRPAEKRELENRVRSYLHRLDSARRPEDRQALSMELLYDSLESMAGLLAARRRNRFTGAEIRSVAEKVEQSLDEDRSTGFRLVTLGHGCLSLLALSIQTLDSSGQFSDQINMEMNLRVGRTREIRKRKDLHNQGRYFLMAQSNFRGCFNLVCLFNLAWNPRSAPEVESIKASLERHLTGKDRPARNMILILTALAEASFPAAMSLASK

pLDDT: mean 87.24, std 17.32, range [27.19, 98.69]